Protein AF-A0A2E4Y641-F1 (afdb_monomer)

Radius of gyration: 33.45 Å; Cα contacts (8 Å, |Δi|>4): 231; chains: 1; bounding box: 78×61×105 Å

Nearest PDB structures (foldseek):
  6zlv-assembly1_A  TM=7.478E-01  e=9.601E-03  Pseudomonas aeruginosa
  2xzl-assembly1_A  TM=6.151E-01  e=7.268E-02  Saccharomyces cerevisiae
  7v9a-assembly1_H  TM=5.511E-01  e=5.840E-01  Homo sapiens
  7poi-assembly1_D  TM=2.758E-01  e=6.079E-02  Homo sapiens
  2kr0-assembly1_A  TM=2.222E-01  e=6.320E+00  Homo sapiens

Foldseek 3Di:
DVVVVVVVVVVVVVPPPQPADDAFDKDKWFFADADPVRQKTKIQAFVCNRDDAQWKKFKADPPPRTAFIWTWHDGDHGMTMIGTPDGPHPVQDDHGDMIMIGTHPDDDQDPPPVRGPPPPPDDPPDPPPPPPPPPPPPPDPPDPPDDDPDPPDPPPPPPPPPDPPPDPDDDPVPVPVVVPPPPDDDPDDPPDDDPPDPPDDDDDPDDPDDPDPPPPPPPPPPPPPPPPPDVVVVVVVVVVVVVD

Secondary structure (DSSP, 8-state):
--HHHHHHHHHHHHTT---PPPTT-EEEEEEEEE-TTS-EEEES--GGGT--TT-EEEEEETTTEEEEEEEEEEE-SS-EEEEEEEES-TTS--TT-EEEEEEE---PPP--GGG----------S-------------------S--------GGG-S---PPPPPPPPP-GGGGSGGG----------S---S-S--S------------S-TTSTTS-----PPPP-HHHHHHHHHHHTT-

Solvent-accessible surface area (backbone atoms only — not comparable to full-atom values): 16441 Å² total; per-residue (Å²): 135,64,65,68,60,55,53,55,52,53,60,61,65,69,73,70,79,74,71,62,54,60,78,68,44,78,43,80,39,35,28,71,42,62,45,96,87,56,45,36,39,33,32,66,46,12,39,81,67,22,52,54,73,63,42,24,33,42,33,19,50,68,97,80,42,71,32,35,33,33,34,31,70,44,63,39,59,60,30,26,36,30,39,49,82,45,75,72,41,74,84,76,70,49,70,70,42,72,34,30,36,28,42,42,83,69,85,71,79,57,85,50,79,92,66,48,78,74,80,73,89,75,83,67,95,61,86,72,72,72,76,77,72,74,81,75,84,70,91,69,90,72,81,90,79,80,78,87,75,77,82,92,65,87,77,82,78,80,80,76,77,73,72,77,77,77,76,74,83,81,83,67,84,77,62,75,69,70,79,76,73,85,81,77,81,82,77,85,82,88,84,81,83,78,91,78,83,86,86,79,89,77,84,86,77,83,75,88,73,86,89,81,83,80,90,84,70,87,87,78,76,83,73,80,76,75,73,82,78,61,66,74,62,53,54,59,53,54,61,61,61,74,78,111

Structure (mmCIF, N/CA/C/O backbone):
data_AF-A0A2E4Y641-F1
#
_entry.id   AF-A0A2E4Y641-F1
#
loop_
_atom_site.group_PDB
_atom_site.id
_atom_site.type_symbol
_atom_site.label_atom_id
_atom_site.label_alt_id
_atom_site.label_comp_id
_atom_site.label_asym_id
_atom_site.label_entity_id
_atom_site.label_seq_id
_atom_site.pdbx_PDB_ins_code
_atom_site.Cartn_x
_atom_site.Cartn_y
_atom_site.Cartn_z
_atom_site.occupancy
_atom_site.B_iso_or_equiv
_atom_site.auth_seq_id
_atom_site.auth_comp_id
_atom_site.auth_asym_id
_atom_site.auth_atom_id
_atom_site.pdbx_PDB_model_num
ATOM 1 N N . MET A 1 1 ? 38.707 -9.066 -34.475 1.00 65.00 1 MET A N 1
ATOM 2 C CA . MET A 1 1 ? 37.930 -9.492 -33.281 1.00 65.00 1 MET A CA 1
ATOM 3 C C . MET A 1 1 ? 37.355 -8.337 -32.425 1.00 65.00 1 MET A C 1
ATOM 5 O O . MET A 1 1 ? 36.993 -8.579 -31.285 1.00 65.00 1 MET A O 1
ATOM 9 N N . LYS A 1 2 ? 37.198 -7.094 -32.925 1.00 77.75 2 LYS A N 1
ATOM 10 C CA . LYS A 1 2 ? 36.730 -5.947 -32.096 1.00 77.75 2 LYS A CA 1
ATOM 11 C C . LYS A 1 2 ? 35.212 -5.677 -32.153 1.00 77.75 2 LYS A C 1
ATOM 13 O O . LYS A 1 2 ? 34.645 -5.138 -31.212 1.00 77.75 2 LYS A O 1
ATOM 18 N N . ILE A 1 3 ? 34.547 -6.106 -33.226 1.00 85.44 3 ILE A N 1
ATOM 19 C CA . ILE A 1 3 ? 33.106 -5.908 -33.471 1.00 85.44 3 ILE A CA 1
ATOM 20 C C . ILE A 1 3 ? 32.183 -6.601 -32.442 1.00 85.44 3 ILE A C 1
ATOM 22 O O . ILE A 1 3 ? 31.246 -5.944 -31.988 1.00 85.44 3 ILE A O 1
ATOM 26 N N . PRO A 1 4 ? 32.423 -7.853 -31.987 1.00 89.19 4 PRO A N 1
ATOM 27 C CA . PRO A 1 4 ? 31.515 -8.482 -31.020 1.00 89.19 4 PRO A CA 1
ATOM 28 C C . PRO A 1 4 ? 31.564 -7.811 -29.637 1.00 89.19 4 PRO A C 1
ATOM 30 O O . PRO A 1 4 ? 30.557 -7.768 -28.936 1.00 89.19 4 PRO A O 1
ATOM 33 N N . ILE A 1 5 ? 32.708 -7.221 -29.266 1.00 88.50 5 ILE A N 1
ATOM 34 C CA . ILE A 1 5 ? 32.890 -6.510 -27.990 1.00 88.50 5 ILE A CA 1
ATOM 35 C C . ILE A 1 5 ? 32.081 -5.206 -27.982 1.00 88.50 5 ILE A C 1
ATOM 37 O O . ILE A 1 5 ? 31.425 -4.891 -26.991 1.00 88.50 5 ILE A O 1
ATOM 41 N N . LEU A 1 6 ? 32.068 -4.478 -29.105 1.00 89.94 6 LEU A N 1
ATOM 42 C CA . LEU A 1 6 ? 31.274 -3.257 -29.251 1.00 89.94 6 LEU A CA 1
ATOM 43 C C . LEU A 1 6 ? 29.764 -3.555 -29.186 1.00 89.94 6 LEU A C 1
ATOM 45 O O . LEU A 1 6 ? 29.014 -2.826 -28.539 1.00 89.94 6 LEU A O 1
ATOM 49 N N . PHE A 1 7 ? 29.322 -4.651 -29.808 1.00 90.69 7 PHE A N 1
ATOM 50 C CA . PHE A 1 7 ? 27.912 -5.050 -29.815 1.00 90.69 7 PHE A CA 1
ATOM 51 C C . PHE A 1 7 ? 27.425 -5.508 -28.430 1.00 90.69 7 PHE A C 1
ATOM 53 O O . PHE A 1 7 ? 26.346 -5.111 -27.987 1.00 90.69 7 PHE A O 1
ATOM 60 N N . ALA A 1 8 ? 28.249 -6.264 -27.696 1.00 89.94 8 ALA A N 1
ATOM 61 C CA . ALA A 1 8 ? 27.956 -6.645 -26.314 1.00 89.94 8 ALA A CA 1
ATOM 62 C C . ALA A 1 8 ? 27.855 -5.421 -25.384 1.00 89.94 8 ALA A C 1
ATOM 64 O O . ALA A 1 8 ? 26.968 -5.356 -24.529 1.00 89.94 8 ALA A O 1
ATOM 65 N N . PHE A 1 9 ? 28.715 -4.416 -25.587 1.00 89.75 9 PHE A N 1
ATOM 66 C CA . PHE A 1 9 ? 28.658 -3.159 -24.840 1.00 89.75 9 PHE A CA 1
ATOM 67 C C . PHE A 1 9 ? 27.368 -2.372 -25.126 1.00 89.75 9 PHE A C 1
ATOM 69 O O . PHE A 1 9 ? 26.754 -1.834 -24.203 1.00 89.75 9 PHE A O 1
ATOM 76 N N . LEU A 1 10 ? 26.899 -2.366 -26.378 1.00 88.50 10 LEU A N 1
ATOM 77 C CA . LEU A 1 10 ? 25.653 -1.695 -26.759 1.00 88.50 10 LEU A CA 1
ATOM 78 C C . LEU A 1 10 ? 24.414 -2.358 -26.128 1.00 88.50 10 LEU A C 1
ATOM 80 O O . LEU A 1 10 ? 23.541 -1.657 -25.617 1.00 88.50 10 LEU A O 1
ATOM 84 N N . ILE A 1 11 ? 24.361 -3.694 -26.077 1.00 87.69 11 ILE A N 1
ATOM 85 C CA . ILE A 1 11 ? 23.262 -4.436 -25.426 1.00 87.69 11 ILE A CA 1
ATOM 86 C C . ILE A 1 11 ? 23.205 -4.148 -23.917 1.00 87.69 11 ILE A C 1
ATOM 88 O O . ILE A 1 11 ? 22.118 -4.030 -23.345 1.00 87.69 11 ILE A O 1
ATOM 92 N N . PHE A 1 12 ? 24.359 -3.973 -23.266 1.00 84.69 12 PHE A N 1
ATOM 93 C CA . PHE A 1 12 ? 24.425 -3.639 -21.841 1.00 84.69 12 PHE A CA 1
ATOM 94 C C . PHE A 1 12 ? 23.860 -2.241 -21.527 1.00 84.69 12 PHE A C 1
ATOM 96 O O . PHE A 1 12 ? 23.251 -2.041 -20.473 1.00 84.69 12 PHE A O 1
ATOM 103 N N . LEU A 1 13 ? 23.992 -1.279 -22.446 1.00 83.88 13 LEU A N 1
ATOM 104 C CA . LEU A 1 13 ? 23.475 0.082 -22.255 1.00 83.88 13 LEU A CA 1
ATOM 105 C C . LEU A 1 13 ? 21.939 0.157 -22.294 1.00 83.88 13 LEU A C 1
ATOM 107 O O . LEU A 1 13 ? 21.352 0.999 -21.613 1.00 83.88 13 LEU A O 1
ATOM 111 N N . ILE A 1 14 ? 21.277 -0.751 -23.016 1.00 83.88 14 ILE A N 1
ATOM 112 C CA . ILE A 1 14 ? 19.812 -0.747 -23.192 1.00 83.88 14 ILE A CA 1
ATOM 113 C C . ILE A 1 14 ? 19.075 -1.242 -21.924 1.00 83.88 14 ILE A C 1
ATOM 115 O O . ILE A 1 14 ? 17.892 -0.966 -21.728 1.00 83.88 14 ILE A O 1
ATOM 119 N N . GLN A 1 15 ? 19.772 -1.900 -20.990 1.00 78.62 15 GLN A N 1
ATOM 120 C CA . GLN A 1 15 ? 19.177 -2.529 -19.798 1.00 78.62 15 GLN A CA 1
ATOM 121 C C . GLN A 1 15 ? 18.743 -1.541 -18.686 1.00 78.62 15 GLN A C 1
ATOM 123 O O . GLN A 1 15 ? 18.201 -1.966 -17.666 1.00 78.62 15 GLN A O 1
ATOM 128 N N . LYS A 1 16 ? 18.955 -0.221 -18.825 1.00 67.44 16 LYS A N 1
ATOM 129 C CA . LYS A 1 16 ? 18.765 0.747 -17.717 1.00 67.44 16 LYS A CA 1
ATOM 130 C C . LYS A 1 16 ? 17.389 1.415 -17.598 1.00 67.44 16 LYS A C 1
ATOM 132 O O . LYS A 1 16 ? 17.226 2.309 -16.767 1.00 67.44 16 LYS A O 1
ATOM 137 N N . ASN A 1 17 ? 16.367 0.961 -18.317 1.00 63.53 17 ASN A N 1
ATOM 138 C CA . ASN A 1 17 ? 15.019 1.532 -18.194 1.00 63.53 17 ASN A CA 1
ATOM 139 C C . ASN A 1 17 ? 14.261 0.949 -16.987 1.00 63.53 17 ASN A C 1
ATOM 141 O O . ASN A 1 17 ? 13.344 0.140 -17.120 1.00 63.53 17 ASN A O 1
ATOM 145 N N . SER A 1 18 ? 14.654 1.348 -15.773 1.00 64.75 18 SER A N 1
ATOM 146 C CA . SER A 1 18 ? 13.922 0.991 -14.554 1.00 64.75 18 SER A CA 1
ATOM 147 C C . SER A 1 18 ? 12.634 1.815 -14.456 1.00 64.75 18 SER A C 1
ATOM 149 O O . SER A 1 18 ? 12.661 2.995 -14.107 1.00 64.75 18 SER A O 1
ATOM 151 N N . PHE A 1 19 ? 11.491 1.184 -14.730 1.00 65.94 19 PHE A N 1
ATOM 152 C CA . PHE A 1 19 ? 10.161 1.753 -14.504 1.00 65.94 19 PHE A CA 1
ATOM 153 C C . PHE A 1 19 ? 9.877 1.863 -12.999 1.00 65.94 19 PHE A C 1
ATOM 155 O O . PHE A 1 19 ? 9.257 0.997 -12.382 1.00 65.94 19 PHE A O 1
ATOM 162 N N . SER A 1 20 ? 10.361 2.934 -12.378 1.00 74.31 20 SER A N 1
ATOM 163 C CA . SER A 1 20 ? 9.950 3.326 -11.032 1.00 74.31 20 SER A CA 1
ATOM 164 C C . SER A 1 20 ? 8.819 4.339 -11.131 1.00 74.31 20 SER A C 1
ATOM 166 O O . SER A 1 20 ? 8.893 5.260 -11.943 1.00 74.31 20 SER A O 1
ATOM 168 N N . LEU A 1 21 ? 7.793 4.222 -10.285 1.00 72.44 21 LEU A N 1
ATOM 169 C CA . LEU A 1 21 ? 6.829 5.309 -10.162 1.00 72.44 21 LEU A CA 1
ATOM 170 C C . LEU A 1 21 ? 7.543 6.500 -9.510 1.00 72.44 21 LEU A C 1
ATOM 172 O O . LEU A 1 21 ? 8.162 6.357 -8.454 1.00 72.44 21 LEU A O 1
ATOM 176 N N . GLU A 1 22 ? 7.497 7.651 -10.171 1.00 78.44 22 GLU A N 1
ATOM 177 C CA . GLU A 1 22 ? 8.086 8.884 -9.662 1.00 78.44 22 GLU A CA 1
ATOM 178 C C . GLU A 1 22 ? 7.329 9.368 -8.417 1.00 78.44 22 GLU A C 1
ATOM 180 O O . GLU A 1 22 ? 6.120 9.145 -8.265 1.00 78.44 22 GLU A O 1
ATOM 185 N N . VAL A 1 23 ? 8.052 10.001 -7.492 1.00 79.50 23 VAL A N 1
ATOM 186 C CA . VAL A 1 23 ? 7.459 10.578 -6.279 1.00 79.50 23 VAL A CA 1
ATOM 187 C C . VAL A 1 23 ? 6.419 11.626 -6.687 1.00 79.50 23 VAL A C 1
ATOM 189 O O . VAL A 1 23 ? 6.597 12.326 -7.674 1.00 79.50 23 VAL A O 1
ATOM 192 N N . ASP A 1 24 ? 5.313 11.707 -5.947 1.00 76.81 24 ASP A N 1
ATOM 193 C CA . ASP A 1 24 ? 4.191 12.622 -6.205 1.00 76.81 24 ASP A CA 1
ATOM 194 C C . ASP A 1 24 ? 3.339 12.332 -7.461 1.00 76.81 24 ASP A C 1
ATOM 196 O O . ASP A 1 24 ? 2.330 13.006 -7.699 1.00 76.81 24 ASP A O 1
ATOM 200 N N . LYS A 1 25 ? 3.619 11.245 -8.195 1.00 87.25 25 LYS A N 1
ATOM 201 C CA . LYS A 1 25 ? 2.726 10.764 -9.256 1.00 87.25 25 LYS A CA 1
ATOM 202 C C . LYS A 1 25 ? 1.420 10.208 -8.674 1.00 87.25 25 LYS A C 1
ATOM 204 O O . LYS A 1 25 ? 1.411 9.397 -7.743 1.00 87.25 25 LYS A O 1
ATOM 209 N N . LYS A 1 26 ? 0.292 10.636 -9.251 1.00 93.00 26 LYS A N 1
ATOM 210 C CA . LYS A 1 26 ? -1.046 10.119 -8.927 1.00 93.00 26 LYS A CA 1
ATOM 211 C C . LYS A 1 26 ? -1.278 8.792 -9.647 1.00 93.00 26 LYS A C 1
ATOM 213 O O . LYS A 1 26 ? -1.117 8.712 -10.861 1.00 93.00 26 LYS A O 1
ATOM 218 N N . LEU A 1 27 ? -1.709 7.773 -8.909 1.00 95.00 27 LEU A N 1
ATOM 219 C CA . LEU A 1 27 ? -2.085 6.472 -9.463 1.00 95.00 27 LEU A CA 1
ATOM 220 C C . LEU A 1 27 ? -3.469 6.060 -8.951 1.00 95.00 27 LEU A C 1
ATOM 222 O O . LEU A 1 27 ? -3.722 6.048 -7.746 1.00 95.00 27 LEU A O 1
ATOM 226 N N . MET A 1 28 ? -4.369 5.714 -9.870 1.00 96.81 28 MET A N 1
ATOM 227 C CA . MET A 1 28 ? -5.710 5.228 -9.541 1.00 96.81 28 MET A CA 1
ATOM 228 C C . MET A 1 28 ? -5.690 3.725 -9.255 1.00 96.81 28 MET A C 1
ATOM 230 O O . MET A 1 28 ? -5.098 2.942 -10.007 1.00 96.81 28 MET A O 1
ATOM 234 N N . PHE A 1 29 ? -6.379 3.307 -8.196 1.00 97.56 29 PHE A N 1
ATOM 235 C CA . PHE A 1 29 ? -6.498 1.906 -7.798 1.00 97.56 29 PHE A CA 1
ATOM 236 C C . PHE A 1 29 ? -7.887 1.599 -7.236 1.00 97.56 29 PHE A C 1
ATOM 238 O O . PHE A 1 29 ? -8.568 2.473 -6.711 1.00 97.56 29 PHE A O 1
ATOM 245 N N . SER A 1 30 ? -8.291 0.336 -7.296 1.00 98.12 30 SER A N 1
ATOM 246 C CA . SER A 1 30 ? -9.479 -0.202 -6.639 1.00 98.12 30 SER A CA 1
ATOM 247 C C . SER A 1 30 ? -9.087 -1.119 -5.482 1.00 98.12 30 SER A C 1
ATOM 249 O O . SER A 1 30 ? -8.117 -1.884 -5.561 1.00 98.12 30 SER A O 1
ATOM 251 N N . ILE A 1 31 ? -9.842 -1.034 -4.386 1.00 98.19 31 ILE A N 1
ATOM 252 C CA . ILE A 1 31 ? -9.665 -1.902 -3.219 1.00 98.19 31 ILE A CA 1
ATOM 253 C C . ILE A 1 31 ? -10.275 -3.273 -3.524 1.00 98.19 31 ILE A C 1
ATOM 255 O O . ILE A 1 31 ? -11.495 -3.429 -3.535 1.00 98.19 31 ILE A O 1
ATOM 259 N N . ILE A 1 32 ? -9.434 -4.292 -3.684 1.00 98.25 32 ILE A N 1
ATOM 260 C CA . ILE A 1 32 ? -9.882 -5.674 -3.900 1.00 98.25 32 ILE A CA 1
ATOM 261 C C . ILE A 1 32 ? -10.396 -6.270 -2.593 1.00 98.25 32 ILE A C 1
ATOM 263 O O . ILE A 1 32 ? -11.455 -6.896 -2.556 1.00 98.25 32 ILE A O 1
ATOM 267 N N . ASN A 1 33 ? -9.630 -6.120 -1.513 1.00 98.25 33 ASN A N 1
ATOM 268 C CA . ASN A 1 33 ? -9.987 -6.686 -0.219 1.00 98.25 33 ASN A CA 1
ATOM 269 C C . ASN A 1 33 ? -9.305 -5.938 0.932 1.00 98.25 33 ASN A C 1
AT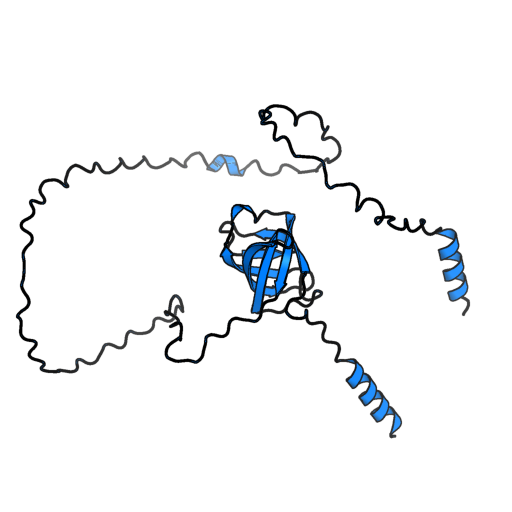OM 271 O O . ASN A 1 33 ? -8.362 -5.171 0.728 1.00 98.25 33 ASN A O 1
ATOM 275 N N . PHE A 1 34 ? -9.775 -6.167 2.153 1.00 97.75 34 PHE A N 1
ATOM 276 C CA . PHE A 1 34 ? -9.182 -5.626 3.370 1.00 97.75 34 PHE A CA 1
ATOM 277 C C . PHE A 1 34 ? -9.393 -6.582 4.547 1.00 97.75 34 PHE A C 1
ATOM 279 O O . PHE A 1 34 ? -10.347 -7.355 4.575 1.00 97.75 34 PHE A O 1
ATOM 286 N N . SER A 1 35 ? -8.507 -6.538 5.542 1.00 97.62 35 SER A N 1
ATOM 287 C CA . SER A 1 35 ? -8.666 -7.353 6.758 1.00 97.62 35 SER A CA 1
ATOM 288 C C . SER A 1 35 ? -9.849 -6.903 7.614 1.00 97.62 35 SER A C 1
ATOM 290 O O . SER A 1 35 ? -10.233 -5.737 7.584 1.00 97.62 35 SER A O 1
ATOM 292 N N . LYS A 1 36 ? -10.376 -7.782 8.480 1.00 96.06 36 LYS A N 1
ATOM 293 C CA . LYS A 1 36 ? -11.485 -7.454 9.405 1.00 96.06 36 LYS A CA 1
ATOM 294 C C . LYS A 1 36 ? -11.231 -6.174 10.225 1.00 96.06 36 LYS A C 1
ATOM 296 O O . LYS A 1 36 ? -12.120 -5.346 10.393 1.00 96.06 36 LYS A O 1
ATOM 301 N N . THR A 1 37 ? -9.991 -5.951 10.672 1.00 95.94 37 THR A N 1
ATOM 302 C CA . THR A 1 37 ? -9.592 -4.746 11.433 1.00 95.94 37 THR A CA 1
ATOM 303 C C . THR A 1 37 ? -9.436 -3.490 10.565 1.00 95.94 37 THR A C 1
ATOM 305 O O . THR A 1 37 ? -9.370 -2.368 11.088 1.00 95.94 37 THR A O 1
ATOM 308 N N . LYS A 1 38 ? -9.407 -3.671 9.241 1.00 95.44 38 LYS A N 1
ATOM 309 C CA . LYS A 1 38 ? -8.976 -2.728 8.209 1.00 95.44 38 LYS A CA 1
ATOM 310 C C . LYS A 1 38 ? -7.531 -2.260 8.393 1.00 95.44 38 LYS A C 1
ATOM 312 O O . LYS A 1 38 ? -7.210 -1.154 8.001 1.00 95.44 38 LYS A O 1
ATOM 317 N N . ARG A 1 39 ? -6.631 -3.022 9.014 1.00 97.00 39 ARG A N 1
ATOM 318 C CA . ARG A 1 39 ? -5.214 -2.597 9.096 1.00 97.00 39 ARG A CA 1
ATOM 319 C C . ARG A 1 39 ? -4.429 -2.896 7.824 1.00 97.00 39 ARG A C 1
ATOM 321 O O . ARG A 1 39 ? -3.416 -2.258 7.579 1.00 97.00 39 ARG A O 1
ATOM 328 N N . THR A 1 40 ? -4.915 -3.818 7.002 1.00 98.12 40 THR A N 1
ATOM 329 C CA . THR A 1 40 ? -4.267 -4.224 5.752 1.00 98.12 40 THR A CA 1
ATOM 330 C C . THR A 1 40 ? -5.226 -4.111 4.577 1.00 98.12 40 THR A C 1
ATOM 332 O O . THR A 1 40 ? -6.407 -4.444 4.711 1.00 98.12 40 THR A O 1
ATOM 335 N N . LEU A 1 41 ? -4.718 -3.626 3.442 1.00 98.19 41 LEU A N 1
ATOM 336 C CA . LEU A 1 41 ? -5.472 -3.408 2.205 1.00 98.19 41 LEU A CA 1
ATOM 337 C C . LEU A 1 41 ? -4.794 -4.125 1.040 1.00 98.19 41 LEU A C 1
ATOM 339 O O . LEU A 1 41 ? -3.579 -4.031 0.881 1.00 98.19 41 LEU A O 1
ATOM 343 N N . LEU A 1 42 ? -5.590 -4.806 0.222 1.00 98.56 42 LEU A N 1
ATOM 344 C CA . LEU A 1 42 ? -5.174 -5.410 -1.038 1.00 98.56 42 LEU A CA 1
ATOM 345 C C . LEU A 1 42 ? -5.722 -4.569 -2.192 1.00 98.56 42 LEU A C 1
ATOM 347 O O . LEU A 1 42 ? -6.936 -4.355 -2.271 1.00 98.56 42 LEU A O 1
ATOM 351 N N . ILE A 1 43 ? -4.844 -4.115 -3.084 1.00 98.50 43 ILE A N 1
ATOM 352 C CA . ILE A 1 43 ? -5.198 -3.241 -4.212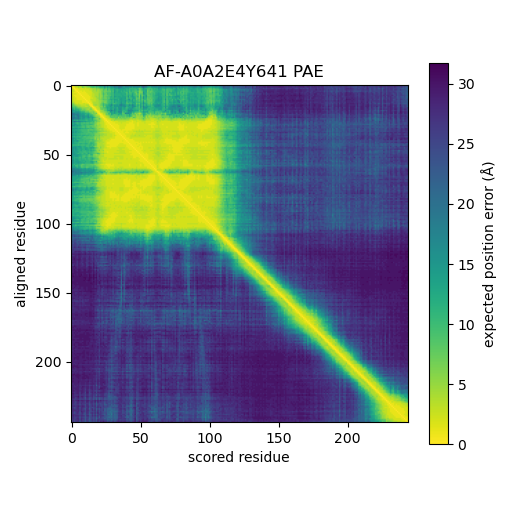 1.00 98.50 43 ILE A CA 1
ATOM 353 C C . ILE A 1 43 ? -4.831 -3.876 -5.559 1.00 98.50 43 ILE A C 1
ATOM 355 O O . ILE A 1 43 ? -3.936 -4.719 -5.625 1.00 98.50 43 ILE A O 1
ATOM 359 N N . ASN A 1 44 ? -5.501 -3.452 -6.633 1.00 98.19 44 ASN A N 1
ATOM 360 C CA . ASN A 1 44 ? -5.301 -3.929 -8.014 1.00 98.19 44 ASN A CA 1
ATOM 361 C C . ASN A 1 44 ? -4.153 -3.227 -8.772 1.00 98.19 44 ASN A C 1
ATOM 363 O O . ASN A 1 44 ? -4.246 -3.005 -9.980 1.00 98.19 44 ASN A O 1
ATOM 367 N N . ARG A 1 45 ? -3.108 -2.818 -8.051 1.00 97.88 45 ARG A N 1
ATOM 368 C CA . ARG A 1 45 ? -1.900 -2.199 -8.609 1.00 97.88 45 ARG A CA 1
ATOM 369 C C . ARG A 1 45 ? -0.669 -2.810 -7.961 1.00 97.88 45 ARG A C 1
ATOM 371 O O . ARG A 1 45 ? -0.720 -3.123 -6.768 1.00 97.88 45 ARG A O 1
ATOM 378 N N . GLY A 1 46 ? 0.410 -2.974 -8.719 1.00 97.12 46 GLY A N 1
ATOM 379 C CA . GLY A 1 46 ? 1.589 -3.736 -8.302 1.00 97.12 46 GLY A CA 1
ATOM 380 C C . GLY A 1 46 ? 2.916 -3.210 -8.853 1.00 97.12 46 GLY A C 1
ATOM 381 O O . GLY A 1 46 ? 3.050 -2.015 -9.120 1.00 97.12 46 GLY A O 1
ATOM 382 N N . LEU A 1 47 ? 3.899 -4.107 -8.983 1.00 96.31 47 LEU A N 1
ATOM 383 C CA . LEU A 1 47 ? 5.254 -3.812 -9.474 1.00 96.31 47 LEU A CA 1
ATOM 384 C C . LEU A 1 47 ? 5.243 -3.234 -10.894 1.00 96.31 47 LEU A C 1
ATOM 386 O O . LEU A 1 47 ? 6.010 -2.322 -11.173 1.00 96.31 47 LEU A O 1
ATOM 390 N N . GLU A 1 48 ? 4.339 -3.703 -11.760 1.00 95.62 48 GLU A N 1
ATOM 391 C CA . GLU A 1 48 ? 4.191 -3.203 -13.139 1.00 95.62 48 GLU A CA 1
ATOM 392 C C . GLU A 1 48 ? 3.796 -1.724 -13.182 1.00 95.62 48 GLU A C 1
ATOM 394 O O . GLU A 1 48 ? 4.080 -1.009 -14.136 1.00 95.62 48 GLU A O 1
ATOM 399 N N . ASN A 1 49 ? 3.159 -1.234 -12.118 1.00 95.38 49 ASN A N 1
ATOM 400 C CA . ASN A 1 49 ? 2.818 0.175 -11.973 1.00 95.38 49 ASN A CA 1
ATOM 401 C C . ASN A 1 49 ? 3.928 0.977 -11.279 1.00 95.38 49 ASN A C 1
ATOM 403 O O . ASN A 1 49 ? 3.693 2.120 -10.899 1.00 95.38 49 ASN A O 1
ATOM 407 N N . GLY A 1 50 ? 5.106 0.386 -11.069 1.00 94.00 50 GLY A N 1
ATOM 408 C CA . GLY A 1 50 ? 6.265 1.030 -10.458 1.00 94.00 50 GLY A CA 1
ATOM 409 C C . GLY A 1 50 ? 6.212 1.144 -8.931 1.00 94.00 50 GLY A C 1
ATOM 410 O O . GLY A 1 50 ? 6.967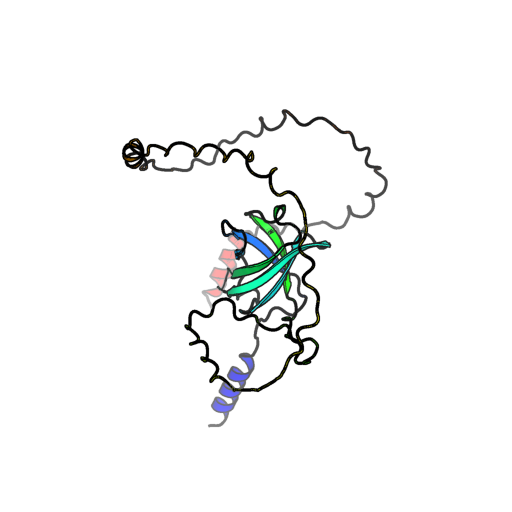 1.936 -8.369 1.00 94.00 50 GLY A O 1
ATOM 411 N N . LEU A 1 51 ? 5.338 0.387 -8.252 1.00 95.56 51 LEU A N 1
ATOM 412 C CA . LEU A 1 51 ? 5.270 0.353 -6.785 1.00 95.56 51 LEU A CA 1
ATOM 413 C C . LEU A 1 51 ? 6.430 -0.463 -6.202 1.00 95.56 51 LEU A C 1
ATOM 415 O O . LEU A 1 51 ? 6.649 -1.597 -6.628 1.00 95.56 51 LEU A O 1
ATOM 419 N N . LYS A 1 52 ? 7.120 0.046 -5.176 1.00 94.94 52 LYS A N 1
ATOM 420 C CA . LYS A 1 52 ? 8.258 -0.634 -4.535 1.00 94.94 52 LYS A CA 1
ATOM 421 C C . LYS A 1 52 ? 7.997 -0.938 -3.061 1.00 94.94 52 LYS A C 1
ATOM 423 O O . LYS A 1 52 ? 7.331 -0.206 -2.328 1.00 94.94 52 LYS A O 1
ATOM 428 N N . LYS A 1 53 ? 8.509 -2.085 -2.599 1.00 95.75 53 LYS A N 1
ATOM 429 C CA . LYS A 1 53 ? 8.352 -2.523 -1.203 1.00 95.75 53 LYS A CA 1
ATOM 430 C C . LYS A 1 53 ? 8.923 -1.461 -0.257 1.00 95.75 53 LYS A C 1
ATOM 432 O O . LYS A 1 53 ? 10.073 -1.063 -0.399 1.00 95.75 53 LYS A O 1
ATOM 437 N N . GLY A 1 54 ? 8.140 -1.061 0.744 1.00 94.75 54 GLY A N 1
ATOM 438 C CA . GLY A 1 54 ? 8.520 -0.023 1.704 1.00 94.75 54 GLY A CA 1
ATOM 439 C C . GLY A 1 54 ? 8.075 1.394 1.336 1.00 94.75 54 GLY A C 1
ATOM 440 O O . GLY A 1 54 ? 8.225 2.283 2.179 1.00 94.75 54 GLY A O 1
ATOM 441 N N . ASP A 1 55 ? 7.489 1.601 0.153 1.00 95.62 55 ASP A N 1
ATOM 442 C CA . ASP A 1 55 ? 6.913 2.890 -0.230 1.00 95.62 55 ASP A CA 1
ATOM 443 C C . ASP A 1 55 ? 5.828 3.324 0.751 1.00 95.62 55 ASP A C 1
ATOM 445 O O . ASP A 1 55 ? 5.038 2.521 1.254 1.00 95.62 55 ASP A O 1
ATOM 449 N N . GLN A 1 56 ? 5.775 4.623 1.018 1.00 96.94 56 GLN A N 1
ATOM 450 C CA . GLN A 1 56 ? 4.714 5.229 1.809 1.00 96.94 56 GLN A CA 1
ATOM 451 C C . GLN A 1 56 ? 3.786 5.991 0.876 1.00 96.94 56 GLN A C 1
ATOM 453 O O . GLN A 1 56 ? 4.244 6.682 -0.027 1.00 96.94 56 GLN A O 1
ATOM 458 N N . ALA A 1 57 ? 2.480 5.892 1.099 1.00 97.06 57 ALA A N 1
ATOM 459 C CA . ALA A 1 57 ? 1.502 6.572 0.268 1.00 97.06 57 ALA A CA 1
ATOM 460 C C . ALA A 1 57 ? 0.383 7.208 1.087 1.00 97.06 57 ALA A C 1
ATOM 462 O O . ALA A 1 57 ? 0.012 6.767 2.186 1.00 97.06 57 ALA A O 1
ATOM 463 N N . LYS A 1 58 ? -0.186 8.256 0.497 1.00 97.00 58 LYS A N 1
ATOM 464 C CA . LYS A 1 58 ? -1.426 8.890 0.934 1.00 97.00 58 LYS A CA 1
ATOM 465 C C . LYS A 1 58 ? -2.542 8.453 -0.008 1.00 97.00 58 LYS A C 1
ATOM 467 O O . LYS A 1 58 ? -2.423 8.611 -1.220 1.00 97.00 58 LYS A O 1
ATOM 472 N N . PHE A 1 59 ? -3.619 7.916 0.555 1.00 97.62 59 PHE A N 1
ATOM 473 C CA . PHE A 1 59 ? -4.812 7.545 -0.200 1.00 97.62 59 PHE A CA 1
ATOM 474 C C . PHE A 1 59 ? -5.820 8.675 -0.152 1.00 97.62 59 PHE A C 1
ATOM 476 O O . PHE A 1 59 ? -6.178 9.145 0.932 1.00 97.62 59 PHE A O 1
ATOM 483 N N . PHE A 1 60 ? -6.295 9.075 -1.320 1.00 97.50 60 PHE A N 1
ATOM 484 C CA . PHE A 1 60 ? -7.268 10.129 -1.503 1.00 97.50 60 PHE A CA 1
ATOM 485 C C . PHE A 1 60 ? -8.537 9.566 -2.128 1.00 97.50 60 PHE A C 1
ATOM 487 O O . PHE A 1 60 ? -8.497 8.722 -3.023 1.00 97.50 60 PHE A O 1
ATOM 494 N N . LEU A 1 61 ? -9.668 10.041 -1.624 1.00 95.44 61 LEU A N 1
ATOM 495 C CA . LEU A 1 61 ? -10.927 9.976 -2.338 1.00 95.44 61 LEU A CA 1
ATOM 496 C C . LEU A 1 61 ? -10.999 11.250 -3.176 1.00 95.44 61 LEU A C 1
ATOM 498 O O . LEU A 1 61 ? -10.900 12.358 -2.631 1.00 95.44 61 LEU A O 1
ATOM 502 N N . ASP A 1 62 ? -11.103 11.072 -4.488 1.00 89.62 62 ASP A N 1
ATOM 503 C CA . ASP A 1 62 ? -10.966 12.146 -5.470 1.00 89.62 62 ASP A CA 1
ATOM 504 C C . ASP A 1 62 ? -9.620 12.884 -5.298 1.00 89.62 62 ASP A C 1
ATOM 506 O O . ASP A 1 62 ? -8.657 12.328 -4.762 1.00 89.62 62 ASP A O 1
ATOM 510 N N . SER A 1 63 ? -9.502 14.130 -5.765 1.00 85.44 63 SER A N 1
ATOM 511 C CA . SER A 1 63 ? -8.255 14.910 -5.638 1.00 85.44 63 SER A CA 1
ATOM 512 C C . SER A 1 63 ? -8.111 15.678 -4.314 1.00 85.44 63 SER A C 1
ATOM 514 O O . SER A 1 63 ? -7.071 16.290 -4.092 1.00 85.44 63 SER A O 1
ATOM 516 N N . LYS A 1 64 ? -9.124 15.686 -3.431 1.00 89.50 64 LYS A N 1
ATOM 517 C CA . LYS A 1 64 ? -9.168 16.616 -2.278 1.00 89.50 64 LYS A CA 1
ATOM 518 C C . LYS A 1 64 ? -9.149 15.947 -0.902 1.00 89.50 64 LYS A C 1
ATOM 520 O O . LYS A 1 64 ? -8.689 16.554 0.063 1.00 89.50 64 LYS A O 1
ATOM 525 N N . ARG A 1 65 ? -9.665 14.721 -0.753 1.00 94.69 65 ARG A N 1
ATOM 526 C CA . ARG A 1 65 ? -9.950 14.156 0.580 1.00 94.69 65 ARG A CA 1
ATOM 527 C C . ARG A 1 65 ? -8.978 13.046 0.947 1.00 94.69 65 ARG A C 1
ATOM 529 O O . ARG A 1 65 ? -9.097 11.934 0.448 1.00 94.69 65 ARG A O 1
ATOM 536 N N . LEU A 1 66 ? -8.060 13.316 1.878 1.00 96.81 66 LEU A N 1
ATOM 537 C CA . LEU A 1 66 ? -7.187 12.286 2.450 1.00 96.81 66 LEU A CA 1
ATOM 538 C C . LEU A 1 66 ? -8.018 11.271 3.254 1.00 96.81 66 LEU A C 1
ATOM 540 O O . LEU A 1 66 ? -8.663 11.624 4.241 1.00 96.81 66 LEU A O 1
ATOM 544 N N . VAL A 1 67 ? -7.961 10.001 2.864 1.00 97.62 67 VAL A N 1
ATOM 545 C CA . VAL A 1 67 ? -8.676 8.885 3.502 1.00 97.62 67 VAL A CA 1
ATOM 546 C C . VAL A 1 67 ? -7.789 8.186 4.527 1.00 97.62 67 VAL A C 1
ATOM 548 O O . VAL A 1 67 ? -8.205 7.966 5.672 1.00 97.62 67 VAL A O 1
ATOM 551 N N . ALA A 1 68 ? -6.568 7.837 4.121 1.00 98.00 68 ALA A N 1
ATOM 552 C CA . ALA A 1 68 ? -5.644 7.038 4.914 1.00 98.00 68 ALA A CA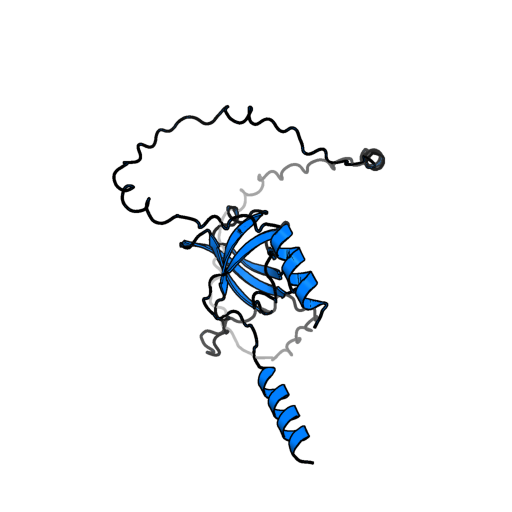 1
ATOM 553 C C . ALA A 1 68 ? -4.183 7.275 4.507 1.00 98.00 68 ALA A C 1
ATOM 555 O O . ALA A 1 68 ? -3.899 7.770 3.415 1.00 98.00 68 ALA A O 1
ATOM 556 N N . ARG A 1 69 ? -3.256 6.905 5.393 1.00 97.38 69 ARG A N 1
ATOM 557 C CA . ARG A 1 69 ? -1.822 6.797 5.108 1.00 97.38 69 ARG A CA 1
ATOM 558 C C . ARG A 1 69 ? -1.374 5.361 5.325 1.00 97.38 69 ARG A C 1
ATOM 560 O O . ARG A 1 69 ? -1.702 4.767 6.358 1.00 97.38 69 ARG A O 1
ATOM 567 N N . ALA A 1 70 ? -0.645 4.828 4.357 1.00 97.75 70 ALA A N 1
ATOM 568 C CA . ALA A 1 70 ? -0.256 3.430 4.339 1.00 97.75 70 ALA A CA 1
ATOM 569 C C . ALA A 1 70 ? 1.190 3.246 3.876 1.00 97.75 70 ALA A C 1
ATOM 571 O O . ALA A 1 70 ? 1.756 4.118 3.221 1.00 97.75 70 ALA A O 1
ATOM 572 N N . ALA A 1 71 ? 1.774 2.110 4.238 1.00 97.44 71 ALA A N 1
ATOM 573 C CA . ALA A 1 71 ? 3.088 1.672 3.792 1.00 97.44 71 ALA A CA 1
ATOM 574 C C . ALA A 1 71 ? 2.964 0.340 3.046 1.00 97.44 71 ALA A C 1
ATOM 576 O O . ALA A 1 71 ? 2.210 -0.542 3.471 1.00 97.44 71 ALA A O 1
ATOM 577 N N . LEU A 1 72 ? 3.690 0.188 1.944 1.00 97.50 72 LEU A N 1
ATOM 578 C CA . LEU A 1 72 ? 3.645 -1.010 1.126 1.00 97.50 72 LEU A CA 1
ATOM 579 C C . LEU A 1 72 ? 4.429 -2.148 1.794 1.00 97.50 72 LEU A C 1
ATOM 581 O O . LEU A 1 72 ? 5.644 -2.056 1.965 1.00 97.50 72 LEU A O 1
ATOM 585 N N . ILE A 1 73 ? 3.736 -3.231 2.161 1.00 97.69 73 ILE A N 1
ATOM 586 C CA . ILE A 1 73 ? 4.334 -4.403 2.827 1.00 97.69 73 ILE A CA 1
ATOM 587 C C . ILE A 1 73 ? 4.906 -5.367 1.788 1.00 97.69 73 ILE A C 1
ATOM 589 O O . ILE A 1 73 ? 6.030 -5.855 1.924 1.00 97.69 73 ILE A O 1
ATOM 593 N N . LYS A 1 74 ? 4.099 -5.681 0.769 1.00 98.06 74 LYS A N 1
ATOM 594 C CA . LYS A 1 74 ? 4.409 -6.680 -0.256 1.00 98.06 74 LYS A CA 1
ATOM 595 C C . LYS A 1 74 ? 3.846 -6.228 -1.594 1.00 98.06 74 LYS A C 1
ATOM 597 O O . LYS A 1 74 ? 2.688 -5.827 -1.666 1.00 98.06 74 LYS A O 1
ATOM 602 N N . ALA A 1 75 ? 4.652 -6.335 -2.638 1.00 97.50 75 ALA A N 1
ATOM 603 C CA . ALA A 1 75 ? 4.246 -6.065 -4.007 1.00 97.50 75 ALA A CA 1
ATOM 604 C C . ALA A 1 75 ? 4.291 -7.366 -4.819 1.00 97.50 75 ALA A C 1
ATOM 606 O O . ALA A 1 75 ? 5.213 -8.166 -4.666 1.00 97.50 75 ALA A O 1
ATOM 607 N N . SER A 1 76 ? 3.277 -7.571 -5.647 1.00 97.94 76 SER A N 1
ATOM 608 C CA . SER A 1 76 ? 3.208 -8.567 -6.720 1.00 97.94 76 SER A CA 1
ATOM 609 C C . SER A 1 76 ? 3.091 -7.815 -8.056 1.00 97.94 76 SER A C 1
ATOM 611 O O . SER A 1 76 ? 2.845 -6.608 -8.021 1.00 97.94 76 SER A O 1
ATOM 613 N N . PRO A 1 77 ? 3.241 -8.465 -9.224 1.00 97.69 77 PRO A N 1
ATOM 614 C CA . PRO A 1 77 ? 3.189 -7.776 -10.521 1.00 97.69 77 PRO A CA 1
ATOM 615 C C . PRO A 1 77 ? 1.931 -6.916 -10.708 1.00 97.69 77 PRO A C 1
ATOM 617 O O . PRO A 1 77 ? 2.030 -5.707 -10.905 1.00 97.69 77 PRO A O 1
ATOM 620 N N . THR A 1 78 ? 0.757 -7.503 -10.458 1.00 97.94 78 THR A N 1
ATOM 621 C CA . THR A 1 78 ? -0.554 -6.869 -10.690 1.00 97.94 78 THR A CA 1
ATOM 622 C C . THR A 1 78 ? -1.257 -6.372 -9.423 1.00 97.94 78 THR A C 1
ATOM 624 O O . THR A 1 78 ? -2.249 -5.645 -9.491 1.00 97.94 78 THR A O 1
ATOM 627 N N . ARG A 1 79 ? -0.797 -6.779 -8.233 1.00 98.12 79 ARG A N 1
ATOM 628 C CA . ARG A 1 79 ? -1.469 -6.506 -6.950 1.00 98.12 79 ARG A CA 1
ATOM 629 C C . ARG A 1 79 ? -0.472 -6.151 -5.867 1.00 98.12 79 ARG A C 1
ATOM 631 O O . ARG A 1 79 ? 0.685 -6.553 -5.915 1.00 98.12 79 ARG A O 1
ATOM 638 N N . SER A 1 80 ? -0.928 -5.451 -4.839 1.00 98.44 80 SER A N 1
ATOM 639 C CA . SER A 1 80 ? -0.055 -5.096 -3.726 1.00 98.44 80 SER A CA 1
ATOM 640 C C . SER A 1 80 ? -0.792 -5.013 -2.395 1.00 98.44 80 SER A C 1
ATOM 642 O O . SER A 1 80 ? -1.991 -4.725 -2.333 1.00 98.44 80 SER A O 1
ATOM 644 N N . LEU A 1 81 ? -0.062 -5.330 -1.324 1.00 98.50 81 LEU A N 1
ATOM 645 C CA . LEU A 1 81 ? -0.550 -5.399 0.047 1.00 98.50 81 LEU A CA 1
ATOM 646 C C . LEU A 1 81 ? 0.030 -4.248 0.872 1.00 98.50 81 LEU A C 1
ATOM 648 O O . LEU A 1 81 ? 1.246 -4.129 1.043 1.00 98.50 81 LEU A O 1
ATOM 652 N N . TRP A 1 82 ? -0.859 -3.443 1.439 1.00 98.44 82 TRP A N 1
ATOM 653 C CA . TRP A 1 82 ? -0.532 -2.220 2.163 1.00 98.44 82 TRP A CA 1
ATOM 654 C C . TRP A 1 82 ? -0.905 -2.325 3.640 1.00 98.44 82 TRP A C 1
ATOM 656 O O . TRP A 1 82 ? -1.983 -2.818 3.972 1.00 98.44 82 TRP A O 1
ATOM 666 N N . SER A 1 83 ? -0.042 -1.811 4.519 1.00 98.19 83 SER A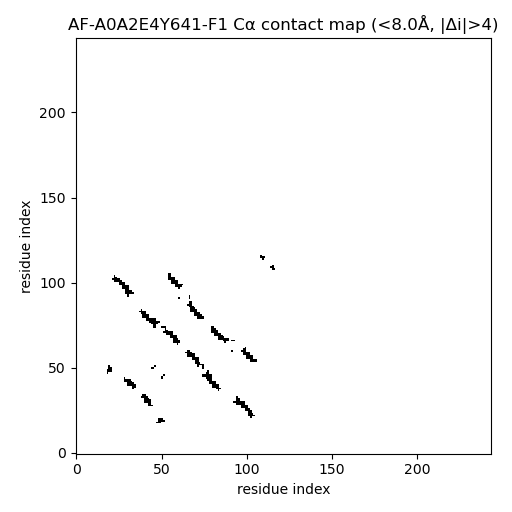 N 1
ATOM 667 C CA . SER A 1 83 ? -0.305 -1.611 5.949 1.00 98.19 83 SER A CA 1
ATOM 668 C C . SER A 1 83 ? -0.781 -0.189 6.187 1.00 98.19 83 SER A C 1
ATOM 670 O O . SER A 1 83 ? -0.040 0.761 5.934 1.00 98.19 83 SER A O 1
ATOM 672 N N . VAL A 1 84 ? -1.996 -0.013 6.690 1.00 97.88 84 VAL A N 1
ATOM 673 C CA . VAL A 1 84 ? -2.535 1.305 7.023 1.00 97.88 84 VAL A CA 1
ATOM 674 C C . VAL A 1 84 ? -2.199 1.644 8.466 1.00 97.88 84 VAL A C 1
ATOM 676 O O . VAL A 1 84 ? -2.700 1.010 9.393 1.00 97.88 84 VAL A O 1
ATOM 679 N N . PHE A 1 85 ? -1.395 2.687 8.654 1.00 96.19 85 PHE A N 1
ATOM 680 C CA . PHE A 1 85 ? -0.974 3.139 9.981 1.00 96.19 85 PHE A CA 1
ATOM 681 C C . PHE A 1 85 ? -1.769 4.351 10.483 1.00 96.19 85 PHE A C 1
ATOM 683 O O . PHE A 1 85 ? -1.827 4.583 11.687 1.00 96.19 85 PHE A O 1
ATOM 690 N N . LYS A 1 86 ? -2.416 5.124 9.596 1.00 96.50 86 LYS A N 1
ATOM 691 C CA . LYS A 1 86 ? -3.268 6.252 10.007 1.00 96.50 86 LYS A CA 1
ATOM 692 C C . LYS A 1 86 ? -4.517 6.365 9.148 1.00 96.50 86 LYS A C 1
ATOM 694 O O . LYS A 1 86 ? -4.434 6.494 7.930 1.00 96.50 86 LYS A O 1
ATOM 699 N N . TYR A 1 87 ? -5.672 6.403 9.804 1.00 97.00 87 TYR A N 1
ATOM 700 C CA . TYR A 1 87 ? -6.962 6.676 9.179 1.00 97.00 87 TYR A CA 1
ATOM 701 C C . TYR A 1 87 ? -7.404 8.110 9.449 1.00 97.00 87 TYR A C 1
ATOM 703 O O . TYR A 1 87 ? -7.313 8.581 10.579 1.00 97.00 87 TYR A O 1
ATOM 711 N N . ARG A 1 88 ? -7.927 8.786 8.422 1.00 97.62 88 ARG A N 1
ATOM 712 C CA . ARG A 1 88 ? -8.702 10.023 8.594 1.00 97.62 88 ARG A CA 1
ATOM 713 C C . ARG A 1 88 ? -10.199 9.730 8.567 1.00 97.62 88 ARG A C 1
ATOM 715 O O . ARG A 1 88 ? -10.927 10.256 9.397 1.00 97.62 88 ARG A O 1
ATOM 722 N N . ASN A 1 89 ? -10.650 8.853 7.663 1.00 95.44 89 ASN A N 1
ATOM 723 C CA . ASN A 1 89 ? -12.045 8.414 7.608 1.00 95.44 89 ASN A CA 1
ATOM 724 C C . ASN A 1 89 ? -12.170 6.919 7.251 1.00 95.44 89 ASN A C 1
ATOM 726 O O . ASN A 1 89 ? -12.126 6.527 6.085 1.00 95.44 89 ASN A O 1
ATOM 730 N N . LYS A 1 90 ? -12.381 6.074 8.270 1.00 95.94 90 LYS A N 1
ATOM 731 C CA . LYS A 1 90 ? -12.476 4.605 8.133 1.00 95.94 90 LYS A CA 1
ATOM 732 C C . LYS A 1 90 ? -13.739 4.133 7.388 1.00 95.94 90 LYS A C 1
ATOM 734 O O . LYS A 1 90 ? -13.761 3.011 6.870 1.00 95.94 90 LYS A O 1
ATOM 739 N N . LYS A 1 91 ? -14.787 4.967 7.319 1.00 95.50 91 LYS A N 1
ATOM 740 C CA . LYS A 1 91 ? -16.053 4.650 6.627 1.00 95.50 91 LYS A CA 1
ATOM 741 C C . LYS A 1 91 ? -15.901 4.685 5.103 1.00 95.50 91 LYS A C 1
ATOM 743 O O . LYS A 1 91 ? -16.653 4.020 4.398 1.00 95.50 91 LYS A O 1
ATOM 748 N N . MET A 1 92 ? -14.910 5.424 4.600 1.00 95.06 92 MET A N 1
ATOM 749 C CA . MET A 1 92 ? -14.693 5.584 3.161 1.00 95.06 92 MET A CA 1
ATOM 750 C C . MET A 1 92 ? -14.003 4.382 2.511 1.00 95.06 92 MET A C 1
ATOM 752 O O . MET A 1 92 ? -14.152 4.188 1.308 1.00 95.06 92 MET A O 1
ATOM 756 N N . VAL A 1 93 ? -13.317 3.548 3.296 1.00 96.31 93 VAL A N 1
ATOM 757 C CA . VAL A 1 93 ? -12.658 2.324 2.824 1.00 96.31 93 VAL A CA 1
ATOM 758 C C . VAL A 1 93 ? -13.680 1.190 2.733 1.00 96.31 93 VAL A C 1
ATOM 760 O O . VAL A 1 93 ? -14.074 0.610 3.756 1.00 96.31 93 VAL A O 1
ATOM 763 N N . LYS A 1 94 ? -14.108 0.912 1.497 1.00 97.25 94 LYS A N 1
ATOM 764 C CA . LYS A 1 94 ? -15.035 -0.156 1.098 1.00 97.25 94 LYS A CA 1
ATOM 765 C C . LYS A 1 94 ? -14.418 -0.968 -0.048 1.00 97.25 94 LYS A C 1
ATOM 767 O O . LYS A 1 94 ? -13.608 -0.439 -0.804 1.00 97.25 94 LYS A O 1
ATOM 772 N N . LYS A 1 95 ? -14.803 -2.240 -0.162 1.00 98.06 95 LYS A N 1
ATOM 773 C CA . LYS A 1 95 ? -14.388 -3.131 -1.257 1.00 98.06 95 LYS A CA 1
ATOM 774 C C . LYS A 1 95 ? -14.948 -2.614 -2.588 1.00 98.06 95 LYS A C 1
ATOM 776 O O . LYS A 1 95 ? -16.038 -2.053 -2.601 1.00 98.06 95 LYS A O 1
ATOM 781 N N . GLY A 1 96 ? -14.183 -2.753 -3.668 1.00 97.44 96 GLY A N 1
ATOM 782 C CA . GLY A 1 96 ? -14.522 -2.292 -5.019 1.00 97.44 96 GLY A CA 1
ATOM 783 C C . GLY A 1 96 ? -14.385 -0.784 -5.235 1.00 97.44 96 GLY A C 1
ATOM 784 O O . GLY A 1 96 ? -14.442 -0.319 -6.370 1.00 97.44 96 GLY A O 1
ATOM 785 N N . ARG A 1 97 ? -14.175 0.001 -4.171 1.00 96.81 97 ARG A N 1
ATOM 786 C CA . ARG A 1 97 ? -14.082 1.454 -4.292 1.00 96.81 97 ARG A CA 1
ATOM 787 C C . ARG A 1 97 ? -12.767 1.861 -4.949 1.00 96.81 97 ARG A C 1
ATOM 789 O O . ARG A 1 97 ? -11.700 1.416 -4.522 1.00 96.81 97 ARG A O 1
ATOM 796 N N . VAL A 1 98 ? -12.872 2.758 -5.925 1.00 97.25 98 VAL A N 1
ATOM 797 C CA . VAL A 1 98 ? -11.734 3.385 -6.598 1.00 97.25 98 VAL A CA 1
ATOM 798 C C . VAL A 1 98 ? -11.236 4.574 -5.777 1.00 97.25 98 VAL A C 1
ATOM 800 O O . VAL A 1 98 ? -12.027 5.377 -5.281 1.00 97.25 98 VAL A O 1
ATOM 803 N N . LEU A 1 99 ? -9.924 4.654 -5.596 1.00 97.69 99 LEU A N 1
ATOM 804 C CA . LEU A 1 99 ? -9.213 5.699 -4.871 1.00 97.69 99 LEU A CA 1
ATOM 805 C C . LEU A 1 99 ? -7.962 6.107 -5.653 1.00 97.69 99 LEU A C 1
ATOM 807 O O . LEU A 1 99 ? -7.461 5.368 -6.501 1.00 97.69 99 LEU A O 1
ATOM 811 N N . ASN A 1 100 ? -7.425 7.268 -5.303 1.00 97.25 100 ASN A N 1
ATOM 812 C CA . ASN A 1 100 ? -6.143 7.744 -5.801 1.00 97.25 100 ASN A CA 1
ATOM 813 C C . ASN A 1 100 ? -5.074 7.504 -4.738 1.00 97.25 100 ASN A C 1
ATOM 815 O O . ASN A 1 100 ? -5.304 7.769 -3.556 1.00 97.25 100 ASN A O 1
ATOM 819 N N . LEU A 1 101 ? -3.897 7.036 -5.135 1.00 96.38 101 LEU A N 1
ATOM 820 C CA . LEU A 1 101 ? -2.711 7.049 -4.289 1.00 96.38 101 LEU A CA 1
ATOM 821 C C . LEU A 1 101 ? -1.693 8.056 -4.817 1.00 96.38 101 LEU A C 1
ATOM 823 O O . LEU A 1 101 ? -1.564 8.252 -6.023 1.00 96.38 101 LEU A O 1
ATOM 827 N N . ILE A 1 102 ? -0.980 8.683 -3.889 1.00 95.94 102 ILE A N 1
ATOM 828 C CA . ILE A 1 102 ? 0.201 9.496 -4.173 1.00 95.94 102 ILE A CA 1
ATOM 829 C C . ILE A 1 102 ? 1.327 8.933 -3.316 1.00 95.94 102 ILE A C 1
ATOM 831 O O . ILE A 1 102 ? 1.178 8.862 -2.086 1.00 95.94 102 ILE A O 1
ATOM 835 N N . ILE A 1 103 ? 2.415 8.500 -3.957 1.00 96.06 103 ILE A N 1
ATOM 836 C CA . ILE A 1 103 ? 3.614 8.041 -3.252 1.00 96.06 103 ILE A CA 1
ATOM 837 C C . ILE A 1 103 ? 4.283 9.252 -2.617 1.00 96.06 103 ILE A C 1
ATOM 839 O O . ILE A 1 103 ? 4.554 10.253 -3.270 1.00 96.06 103 ILE A O 1
ATOM 843 N N . THR A 1 104 ? 4.546 9.140 -1.325 1.00 94.25 104 THR A N 1
ATOM 844 C CA . THR A 1 104 ? 5.226 10.152 -0.527 1.00 94.25 104 THR A CA 1
ATOM 845 C C . THR A 1 104 ? 6.600 9.658 -0.127 1.00 94.25 104 THR A C 1
ATOM 847 O O . THR A 1 104 ? 6.779 8.469 0.143 1.00 94.25 104 THR A O 1
ATOM 850 N N . LYS A 1 105 ? 7.552 10.587 0.002 1.00 90.12 105 LYS A N 1
ATOM 851 C CA . LYS A 1 105 ? 8.874 10.282 0.556 1.00 90.12 105 LYS A CA 1
ATOM 852 C C . LYS A 1 105 ? 8.728 9.575 1.902 1.00 90.12 105 LYS A C 1
ATOM 854 O O . LYS A 1 105 ? 7.916 9.972 2.744 1.00 90.12 105 LYS A O 1
ATOM 859 N N . LYS A 1 106 ? 9.522 8.521 2.089 1.00 86.44 106 LYS A N 1
ATOM 860 C CA . LYS A 1 106 ? 9.598 7.795 3.354 1.00 86.44 106 LYS A CA 1
ATOM 861 C C . LYS A 1 106 ? 9.973 8.784 4.453 1.00 86.44 106 LYS A C 1
ATOM 863 O O . LYS A 1 106 ? 10.975 9.482 4.326 1.00 86.44 106 LYS A O 1
ATOM 868 N N . VAL A 1 107 ? 9.182 8.837 5.521 1.00 78.69 107 VAL A N 1
ATOM 869 C CA . VAL A 1 107 ? 9.530 9.642 6.697 1.00 78.69 107 VAL A CA 1
ATOM 870 C C . VAL A 1 107 ? 10.800 9.044 7.302 1.00 78.69 107 VAL A C 1
ATOM 872 O O . VAL A 1 107 ? 10.761 7.954 7.880 1.00 78.69 107 VAL A O 1
ATOM 875 N N . SER A 1 108 ? 11.934 9.717 7.115 1.00 77.06 108 SER A N 1
ATOM 876 C CA . SER A 1 108 ? 13.154 9.412 7.849 1.00 77.06 108 SER A CA 1
ATOM 877 C C . SER A 1 108 ? 12.936 9.814 9.304 1.00 77.06 108 SER A C 1
ATOM 879 O O . SER A 1 108 ? 12.404 10.882 9.603 1.00 77.06 108 SER A O 1
ATOM 881 N N . LEU A 1 109 ? 13.299 8.924 10.226 1.00 71.38 109 LEU A N 1
ATOM 882 C CA . LEU A 1 109 ? 13.435 9.317 11.620 1.00 71.38 109 LEU A CA 1
ATOM 883 C C . LEU A 1 109 ? 14.594 10.310 11.660 1.00 71.38 109 LEU A C 1
ATOM 885 O O . LEU A 1 109 ? 15.687 9.987 11.199 1.00 71.38 109 LEU A O 1
ATOM 889 N N . THR A 1 110 ? 14.336 11.527 12.126 1.00 76.69 110 THR A N 1
ATOM 890 C CA . THR A 1 110 ? 15.367 12.555 12.242 1.00 76.69 110 THR A CA 1
ATOM 891 C C . THR A 1 110 ? 16.505 12.020 13.114 1.00 76.69 110 THR A C 1
ATOM 893 O O . THR A 1 110 ? 16.260 11.441 14.172 1.00 76.69 110 THR A O 1
ATOM 896 N N . ASN A 1 111 ? 17.751 12.203 12.671 1.00 70.88 111 ASN A N 1
ATOM 897 C CA . ASN A 1 111 ? 18.936 11.799 13.440 1.00 70.88 111 ASN A CA 1
ATOM 898 C C . ASN A 1 111 ? 19.179 12.692 14.664 1.00 70.88 111 ASN A C 1
ATOM 900 O O . ASN A 1 111 ? 19.927 12.309 15.561 1.00 70.88 111 ASN A O 1
ATOM 904 N N . ASP A 1 112 ? 18.532 13.856 14.685 1.00 73.31 112 ASP A N 1
ATOM 905 C CA . ASP A 1 112 ? 18.587 14.840 15.752 1.00 73.31 112 ASP A CA 1
ATOM 906 C C . ASP A 1 112 ? 18.159 14.212 17.085 1.00 73.31 112 ASP A C 1
ATOM 908 O O . ASP A 1 112 ? 17.036 13.722 17.239 1.00 73.31 112 ASP A O 1
ATOM 912 N N . ILE A 1 113 ? 19.091 14.198 18.038 1.00 72.56 113 ILE A N 1
ATOM 913 C CA . ILE A 1 113 ? 18.956 13.548 19.347 1.00 72.56 113 ILE A CA 1
ATOM 914 C C . ILE A 1 113 ? 17.749 14.117 20.101 1.00 72.56 113 ILE A C 1
ATOM 916 O O . ILE A 1 113 ? 17.046 13.377 20.784 1.00 72.56 113 ILE A O 1
ATOM 920 N N . THR A 1 114 ? 17.459 15.402 19.900 1.00 75.62 114 THR A N 1
ATOM 921 C CA . THR A 1 114 ? 16.355 16.112 20.560 1.00 75.62 114 THR A CA 1
ATOM 922 C C . THR A 1 114 ? 14.975 15.760 19.993 1.00 75.62 114 THR A C 1
ATOM 924 O O . THR A 1 114 ? 13.968 15.900 20.685 1.00 75.62 114 THR A O 1
ATOM 927 N N . LYS A 1 115 ? 14.907 15.262 18.749 1.00 67.81 115 LYS A N 1
ATOM 928 C CA . LYS A 1 115 ? 13.662 14.894 18.041 1.00 67.81 115 LYS A CA 1
ATOM 929 C C . LYS A 1 115 ? 13.574 13.401 17.724 1.00 67.81 115 LYS A C 1
ATOM 931 O O . LYS A 1 115 ? 12.681 12.978 16.981 1.00 67.81 115 LYS A O 1
ATOM 936 N N . LYS A 1 116 ? 14.479 12.586 18.273 1.00 67.44 116 LYS A N 1
ATOM 937 C CA . LYS A 1 116 ? 14.439 11.132 18.123 1.00 67.44 116 LYS A CA 1
ATOM 938 C C . LYS A 1 116 ? 13.173 10.599 18.779 1.00 67.44 116 LYS A C 1
ATOM 940 O O . LYS A 1 116 ? 13.020 10.599 19.995 1.00 67.44 116 LYS A O 1
ATOM 945 N N . ILE A 1 117 ? 12.269 10.091 17.948 1.00 64.56 117 ILE A N 1
ATOM 946 C CA . ILE A 1 117 ? 11.172 9.252 18.414 1.00 64.56 117 ILE A CA 1
ATOM 947 C C . ILE A 1 117 ? 11.828 7.970 18.927 1.00 64.56 117 ILE A C 1
ATOM 949 O O . ILE A 1 117 ? 12.287 7.144 18.133 1.00 64.56 117 ILE A O 1
ATOM 953 N N . PHE A 1 118 ? 11.924 7.830 20.248 1.00 60.28 118 PHE A N 1
ATOM 954 C CA . PHE A 1 118 ? 12.384 6.598 20.872 1.00 60.28 118 PHE A CA 1
ATOM 955 C C . PHE A 1 118 ? 11.499 5.458 20.364 1.00 60.28 118 PHE A C 1
ATOM 957 O O . PHE A 1 118 ? 10.280 5.472 20.543 1.00 60.28 118 PHE A O 1
ATOM 964 N N . LYS A 1 119 ? 12.105 4.478 19.685 1.00 58.62 119 LYS A N 1
ATOM 965 C CA . LYS A 1 119 ? 11.442 3.201 19.432 1.00 58.62 119 LYS A CA 1
ATOM 966 C C . LYS A 1 119 ? 11.229 2.574 20.802 1.00 58.62 119 LYS A C 1
ATOM 968 O O . LYS A 1 119 ? 12.165 2.025 21.370 1.00 58.62 119 LYS A O 1
ATOM 973 N N . SER A 1 120 ? 10.029 2.698 21.360 1.00 51.22 120 SER A N 1
ATOM 974 C CA . SER A 1 120 ? 9.659 1.845 22.476 1.00 51.22 120 SER A CA 1
ATOM 975 C C . SER A 1 120 ? 9.724 0.409 21.959 1.00 51.22 120 SER A C 1
ATOM 977 O O . SER A 1 120 ? 9.117 0.077 20.938 1.00 51.22 120 SER A O 1
ATOM 979 N N . ASN A 1 121 ? 10.547 -0.412 22.607 1.00 46.72 121 ASN A N 1
ATOM 980 C CA . ASN A 1 121 ? 10.671 -1.838 22.333 1.00 46.72 121 ASN A CA 1
ATOM 981 C C . ASN A 1 121 ? 9.324 -2.504 22.636 1.00 46.72 121 ASN A C 1
ATOM 983 O O . ASN A 1 121 ? 9.071 -2.973 23.738 1.00 46.72 121 ASN A O 1
ATOM 987 N N . VAL A 1 122 ? 8.418 -2.482 21.666 1.00 56.44 122 VAL A N 1
ATOM 988 C CA . VAL A 1 122 ? 7.115 -3.133 21.736 1.00 56.44 122 VAL A CA 1
ATOM 989 C C . VAL A 1 122 ? 7.152 -4.235 20.681 1.00 56.44 122 VAL A C 1
ATOM 991 O O . VAL A 1 122 ? 6.995 -3.977 19.490 1.00 56.44 122 VAL A O 1
ATOM 994 N N . PHE A 1 123 ? 7.405 -5.458 21.160 1.00 51.09 123 PHE A N 1
ATOM 995 C CA . PHE A 1 123 ? 7.416 -6.738 20.438 1.00 51.09 123 PHE A CA 1
ATOM 996 C C . PHE A 1 123 ? 8.600 -7.008 19.492 1.00 51.09 123 PHE A C 1
ATOM 998 O O . PHE A 1 123 ? 8.428 -7.222 18.294 1.00 51.09 123 PHE A O 1
ATOM 1005 N N . SER A 1 124 ? 9.803 -7.160 20.046 1.00 45.62 124 SER A N 1
ATOM 1006 C CA . SER A 1 124 ? 10.681 -8.248 19.596 1.00 45.62 124 SER A CA 1
ATOM 1007 C C . SER A 1 124 ? 10.653 -9.314 20.682 1.00 45.62 124 SER A C 1
ATOM 1009 O O . SER A 1 124 ? 11.106 -9.045 21.785 1.00 45.62 124 SER A O 1
ATOM 1011 N N . GLY A 1 125 ? 10.089 -10.490 20.397 1.00 48.84 125 GLY A N 1
ATOM 1012 C CA . GLY A 1 125 ? 10.009 -11.635 21.317 1.00 48.84 125 GLY A CA 1
ATOM 1013 C C . GLY A 1 125 ? 11.361 -12.293 21.604 1.00 48.84 125 GLY A C 1
ATOM 1014 O O . GLY A 1 125 ? 11.470 -13.513 21.578 1.00 48.84 125 GLY A O 1
ATOM 1015 N N . LYS A 1 126 ? 12.400 -11.489 21.824 1.00 51.06 126 LYS A N 1
ATOM 1016 C CA . LYS A 1 126 ? 13.575 -11.914 22.565 1.00 51.06 126 LYS A CA 1
ATOM 1017 C C . LYS A 1 126 ? 13.292 -11.522 24.003 1.00 51.06 126 LYS A C 1
ATOM 1019 O O . LYS A 1 126 ? 13.014 -10.358 24.277 1.00 51.06 126 LYS A O 1
ATOM 1024 N N . GLU A 1 127 ? 13.285 -12.507 24.889 1.00 58.31 127 GLU A N 1
ATOM 1025 C CA . GLU A 1 127 ? 13.363 -12.268 26.322 1.00 58.31 127 GLU A CA 1
ATOM 1026 C C . GLU A 1 127 ? 14.687 -11.552 26.577 1.00 58.31 127 GLU A C 1
ATOM 1028 O O . GLU A 1 127 ? 15.740 -12.169 26.754 1.00 58.31 127 GLU A O 1
ATOM 1033 N N . ASP A 1 128 ? 14.651 -10.225 26.504 1.00 50.75 128 ASP A N 1
ATOM 1034 C CA . ASP A 1 128 ? 15.721 -9.399 27.015 1.00 50.75 128 ASP A CA 1
ATOM 1035 C C . ASP A 1 128 ? 15.764 -9.704 28.509 1.00 50.75 128 ASP A C 1
ATOM 1037 O O . ASP A 1 128 ? 14.916 -9.251 29.282 1.00 50.75 128 ASP A O 1
ATOM 1041 N N . LYS A 1 129 ? 16.721 -10.552 28.903 1.00 59.47 129 LYS A N 1
ATOM 1042 C CA . LYS A 1 129 ? 17.111 -10.741 30.295 1.00 59.47 129 LYS A CA 1
ATOM 1043 C C . LYS A 1 129 ? 17.340 -9.344 30.843 1.00 59.47 129 LYS A C 1
ATOM 1045 O O . LYS A 1 129 ? 18.326 -8.698 30.491 1.00 59.47 129 LYS A O 1
ATOM 1050 N N . ILE A 1 130 ? 16.391 -8.869 31.644 1.00 62.28 130 ILE A N 1
ATOM 1051 C CA . ILE A 1 130 ? 16.492 -7.607 32.364 1.00 62.28 130 ILE A CA 1
ATOM 1052 C C . ILE A 1 130 ? 17.860 -7.663 33.046 1.00 62.28 130 ILE A C 1
ATOM 1054 O O . ILE A 1 130 ? 18.081 -8.599 33.823 1.00 62.28 130 ILE A O 1
ATOM 1058 N N . PRO A 1 131 ? 18.812 -6.764 32.732 1.00 62.16 131 PRO A N 1
ATOM 1059 C CA . PRO A 1 131 ? 20.068 -6.756 33.449 1.00 62.16 131 PRO A CA 1
ATOM 1060 C C . PRO A 1 131 ? 19.698 -6.476 34.898 1.00 62.16 131 PRO A C 1
ATOM 1062 O O . PRO A 1 131 ? 19.263 -5.374 35.231 1.00 62.16 131 PRO A O 1
ATOM 1065 N N . VAL A 1 132 ? 19.795 -7.508 35.739 1.00 63.91 132 VAL A N 1
ATOM 1066 C CA . VAL A 1 132 ? 19.695 -7.376 37.185 1.00 63.91 132 VAL A CA 1
ATOM 1067 C C . VAL A 1 132 ? 20.768 -6.367 37.536 1.00 63.91 132 VAL A C 1
ATOM 1069 O O . VAL A 1 132 ? 21.964 -6.657 37.461 1.00 63.91 132 VAL A O 1
ATOM 1072 N N . SER A 1 133 ? 20.335 -5.137 37.796 1.00 57.00 133 SER A N 1
ATOM 1073 C CA . SER A 1 133 ? 21.213 -4.053 38.170 1.00 57.00 133 SER A CA 1
ATOM 1074 C C . SER A 1 133 ? 21.977 -4.534 39.393 1.00 57.00 133 SER A C 1
ATOM 1076 O O . SER A 1 133 ? 21.410 -4.779 40.461 1.00 57.00 133 SER A O 1
AT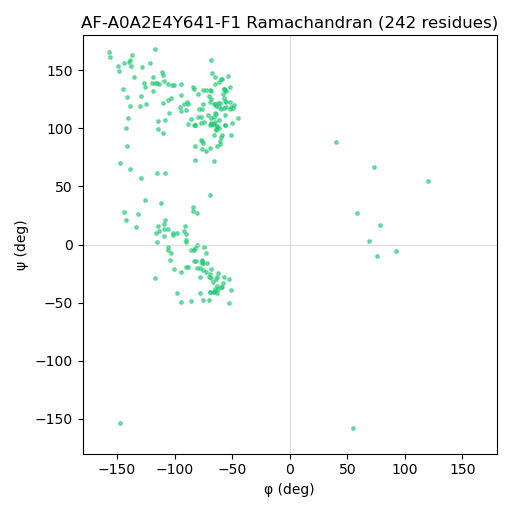OM 1078 N N . LYS A 1 134 ? 23.286 -4.747 39.221 1.00 58.69 134 LYS A N 1
ATOM 1079 C CA . LYS A 1 134 ? 24.192 -4.946 40.347 1.00 58.69 134 LYS A CA 1
ATOM 1080 C C . LYS A 1 134 ? 23.936 -3.770 41.279 1.00 58.69 134 LYS A C 1
ATOM 1082 O O . LYS A 1 134 ? 24.108 -2.624 40.870 1.00 58.69 134 LYS A O 1
ATOM 1087 N N . LYS A 1 135 ? 23.445 -4.070 42.486 1.00 50.38 135 LYS A N 1
ATOM 1088 C CA . LYS A 1 135 ? 23.151 -3.107 43.550 1.00 50.38 135 LYS A CA 1
ATOM 1089 C C . LYS A 1 135 ? 24.374 -2.217 43.766 1.00 50.38 135 LYS A C 1
ATOM 1091 O O . LYS A 1 135 ? 25.274 -2.563 44.528 1.00 50.38 135 LYS A O 1
ATOM 1096 N N . LEU A 1 136 ? 24.403 -1.065 43.107 1.00 53.75 136 LEU A N 1
ATOM 1097 C CA . LEU A 1 136 ? 25.283 0.029 43.473 1.00 53.75 136 LEU A CA 1
ATOM 1098 C C . LEU A 1 136 ? 24.761 0.543 44.810 1.00 53.75 136 LEU A C 1
ATOM 1100 O O . LEU A 1 136 ? 23.714 1.183 44.888 1.00 53.75 136 LEU A O 1
ATOM 1104 N N . LYS A 1 137 ? 25.478 0.187 45.879 1.00 54.38 137 LYS A N 1
ATOM 1105 C CA . LYS A 1 137 ? 25.300 0.719 47.230 1.00 54.38 137 LYS A CA 1
ATOM 1106 C C . LYS A 1 137 ? 25.665 2.209 47.226 1.00 54.38 137 LYS A C 1
ATOM 1108 O O . LYS A 1 137 ? 26.703 2.591 47.753 1.00 54.38 137 LYS A O 1
ATOM 1113 N N . SER A 1 138 ? 24.842 3.068 46.629 1.00 52.97 138 SER A N 1
ATOM 1114 C CA . SER A 1 138 ? 24.963 4.504 46.868 1.00 52.97 138 SER A CA 1
ATOM 1115 C C . SER A 1 138 ? 24.230 4.828 48.166 1.00 52.97 138 SER A C 1
ATOM 1117 O O . SER A 1 138 ? 23.000 4.892 48.192 1.00 52.97 138 SER A O 1
ATOM 1119 N N . LYS A 1 139 ? 24.989 5.028 49.248 1.00 57.03 139 LYS A N 1
ATOM 1120 C CA . LYS A 1 139 ? 24.528 5.766 50.429 1.00 57.03 139 LYS A CA 1
ATOM 1121 C C . LYS A 1 139 ? 24.171 7.182 49.969 1.00 57.03 139 LYS A C 1
ATOM 1123 O O . LYS A 1 139 ? 25.033 8.048 49.892 1.00 57.03 139 LYS A O 1
ATOM 1128 N N . ARG A 1 140 ? 22.910 7.408 49.615 1.00 52.97 140 ARG A N 1
ATOM 1129 C CA . ARG A 1 140 ? 22.332 8.749 49.561 1.00 52.97 140 ARG A CA 1
ATOM 1130 C C . ARG A 1 140 ? 21.261 8.806 50.632 1.00 52.97 140 ARG A C 1
ATOM 1132 O O . ARG A 1 140 ? 20.206 8.193 50.512 1.00 52.97 140 ARG A O 1
ATOM 1139 N N . THR A 1 141 ? 21.596 9.511 51.700 1.00 58.56 141 THR A N 1
ATOM 1140 C CA . THR A 1 141 ? 20.683 10.039 52.705 1.00 58.56 141 THR A CA 1
ATOM 1141 C C . THR A 1 141 ? 19.714 10.994 52.010 1.00 58.56 141 THR A C 1
ATOM 1143 O O . THR A 1 141 ? 19.964 12.189 51.893 1.00 58.56 141 THR A O 1
ATOM 1146 N N . PHE A 1 142 ? 18.619 10.452 51.477 1.00 53.06 142 PHE A N 1
ATOM 1147 C CA . PHE A 1 142 ? 17.499 11.262 51.019 1.00 53.06 142 PHE A CA 1
ATOM 1148 C C . PHE A 1 142 ? 16.684 11.633 52.257 1.00 53.06 142 PHE A C 1
ATOM 1150 O O . PHE A 1 142 ? 16.103 10.763 52.908 1.00 53.06 142 PHE A O 1
ATOM 1157 N N . SER A 1 143 ? 16.724 12.910 52.633 1.00 54.56 143 SER A N 1
ATOM 1158 C CA . SER A 1 143 ? 15.987 13.422 53.778 1.00 54.56 143 SER A CA 1
ATOM 1159 C C . SER A 1 143 ? 14.487 13.216 53.555 1.00 54.56 143 SER A C 1
ATOM 1161 O O . SER A 1 143 ? 13.871 13.715 52.614 1.00 54.56 143 SER A O 1
ATOM 1163 N N . SER A 1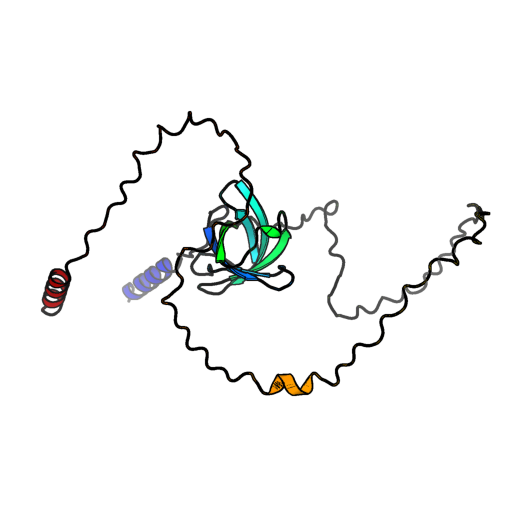 144 ? 13.886 12.436 54.445 1.00 52.59 144 SER A N 1
ATOM 1164 C CA . SER A 1 144 ? 12.451 12.228 54.545 1.00 52.59 144 SER A CA 1
ATOM 1165 C C . SER A 1 144 ? 11.791 13.488 55.111 1.00 52.59 144 SER A C 1
ATOM 1167 O O . SER A 1 144 ? 11.506 13.576 56.304 1.00 52.59 144 SER A O 1
ATOM 1169 N N . ARG A 1 145 ? 11.571 14.497 54.268 1.00 56.28 145 ARG A N 1
ATOM 1170 C CA . ARG A 1 145 ? 10.684 15.629 54.581 1.00 56.28 145 ARG A CA 1
ATOM 1171 C C . ARG A 1 145 ? 9.851 16.015 53.370 1.00 56.28 145 ARG A C 1
ATOM 1173 O O . ARG A 1 145 ? 9.983 17.114 52.867 1.00 56.28 145 ARG A O 1
ATOM 1180 N N . PHE A 1 146 ? 8.967 15.128 52.929 1.00 53.91 146 PHE A N 1
ATOM 1181 C CA . PHE A 1 146 ? 7.760 15.552 52.219 1.00 53.91 146 PHE A CA 1
ATOM 1182 C C . PHE A 1 146 ? 6.585 14.667 52.641 1.00 53.91 146 PHE A C 1
ATOM 1184 O O . PHE A 1 146 ? 6.289 13.633 52.056 1.00 53.91 146 PHE A O 1
ATOM 1191 N N . LEU A 1 147 ? 6.001 15.087 53.764 1.00 51.91 147 LEU A N 1
ATOM 1192 C CA . LEU A 1 147 ? 4.565 15.231 53.997 1.00 51.91 147 LEU A CA 1
ATOM 1193 C C . LEU A 1 147 ? 3.666 14.130 53.422 1.00 51.91 147 LEU A C 1
ATOM 1195 O O . LEU A 1 147 ? 3.046 14.255 52.370 1.00 51.91 147 LEU A O 1
ATOM 1199 N N . THR A 1 148 ? 3.487 13.104 54.245 1.00 52.75 148 THR A N 1
ATOM 1200 C CA . THR A 1 148 ? 2.249 12.337 54.349 1.00 52.75 148 THR A CA 1
ATOM 1201 C C . THR A 1 148 ? 1.091 13.265 54.727 1.00 52.75 148 THR A C 1
ATOM 1203 O O . THR A 1 148 ? 0.843 13.508 55.908 1.00 52.75 148 THR A O 1
ATOM 1206 N N . GLN A 1 149 ? 0.347 13.766 53.746 1.00 60.81 149 GLN A N 1
ATOM 1207 C CA . GLN A 1 149 ? -1.044 14.139 53.984 1.00 60.81 149 GLN A CA 1
ATOM 1208 C C . GLN A 1 149 ? -1.896 12.897 53.727 1.00 60.81 149 GLN A C 1
ATOM 1210 O O . GLN A 1 149 ? -2.087 12.478 52.589 1.00 60.81 149 GLN A O 1
ATOM 1215 N N . LYS A 1 150 ? -2.353 12.261 54.812 1.00 54.97 150 LYS A N 1
ATOM 1216 C CA . LYS A 1 150 ? -3.409 11.245 54.759 1.00 54.97 150 LYS A CA 1
ATOM 1217 C C . LYS A 1 150 ? -4.691 11.934 54.275 1.00 54.97 150 LYS A C 1
ATOM 1219 O O . LYS A 1 150 ? -5.164 12.821 54.988 1.00 54.97 150 LYS A O 1
ATOM 1224 N N . PRO A 1 151 ? -5.288 11.541 53.138 1.00 56.00 151 PRO A N 1
ATOM 1225 C CA . PRO A 1 151 ? -6.650 11.949 52.842 1.00 56.00 151 PRO A CA 1
ATOM 1226 C C . PRO A 1 151 ? -7.578 11.291 53.874 1.00 56.00 151 PRO A C 1
ATOM 1228 O O . PRO A 1 151 ? -7.759 10.075 53.878 1.00 56.00 151 PRO A O 1
ATOM 1231 N N . LYS A 1 152 ? -8.135 12.099 54.782 1.00 54.12 152 LYS A N 1
ATOM 1232 C CA . LYS A 1 152 ? -9.339 11.752 55.543 1.00 54.12 152 LYS A CA 1
ATOM 1233 C C . LYS A 1 152 ? -10.517 11.908 54.582 1.00 54.12 152 LYS A C 1
ATOM 1235 O O . LYS A 1 152 ? -11.054 12.999 54.436 1.00 54.12 152 LYS A O 1
ATOM 1240 N N . GLY A 1 153 ? -10.823 10.851 53.846 1.00 54.91 153 GLY A N 1
ATOM 1241 C CA . GLY A 1 153 ? -12.023 10.758 53.027 1.00 54.91 153 GLY A CA 1
ATOM 1242 C C . GLY A 1 153 ? -12.699 9.440 53.351 1.00 54.91 153 GLY A C 1
ATOM 1243 O O . GLY A 1 153 ? -12.081 8.387 53.196 1.00 54.91 153 GLY A O 1
ATOM 1244 N N . ASP A 1 154 ? -13.928 9.508 53.845 1.00 60.19 154 ASP A N 1
ATOM 1245 C CA . ASP A 1 154 ? -14.734 8.350 54.206 1.00 60.19 154 ASP A CA 1
ATOM 1246 C C . ASP A 1 154 ? -15.028 7.508 52.954 1.00 60.19 154 ASP A C 1
ATOM 1248 O O . ASP A 1 154 ? -15.870 7.834 52.121 1.00 60.19 154 ASP A O 1
ATOM 1252 N N . PHE A 1 155 ? -14.296 6.402 52.804 1.00 56.28 155 PHE A N 1
ATOM 1253 C CA . PHE A 1 155 ? -14.440 5.428 51.716 1.00 56.28 155 PHE A CA 1
ATOM 1254 C C . PHE A 1 155 ? -15.600 4.437 51.950 1.00 56.28 155 PHE A C 1
ATOM 1256 O O . PHE A 1 155 ? -15.578 3.314 51.450 1.00 56.28 155 PHE A O 1
ATOM 1263 N N . SER A 1 156 ? -16.633 4.823 52.702 1.00 58.38 156 SER A N 1
ATOM 1264 C CA . SER A 1 156 ? -17.779 3.954 53.012 1.00 58.38 156 SER A CA 1
ATOM 1265 C C . SER A 1 156 ? -18.846 3.897 51.906 1.00 58.38 156 SER A C 1
ATOM 1267 O O . SER A 1 156 ? -19.781 3.111 52.015 1.00 58.38 156 SER A O 1
ATOM 1269 N N . ALA A 1 157 ? -18.702 4.651 50.808 1.00 61.41 157 ALA A N 1
ATOM 1270 C CA . ALA A 1 157 ? -19.733 4.771 49.767 1.00 61.41 157 ALA A CA 1
ATOM 1271 C C . ALA A 1 157 ? -19.508 3.939 48.478 1.00 61.41 157 ALA A C 1
ATOM 1273 O O . ALA A 1 157 ? -20.242 4.116 47.509 1.00 61.41 157 ALA A O 1
ATOM 1274 N N . ILE A 1 158 ? -18.519 3.033 48.413 1.00 56.47 158 ILE A N 1
ATOM 1275 C CA . ILE A 1 158 ? -18.182 2.279 47.175 1.00 56.47 158 ILE A CA 1
ATOM 1276 C C . ILE A 1 158 ? -18.501 0.772 47.296 1.00 56.47 158 ILE A C 1
ATOM 1278 O O . ILE A 1 158 ? -17.796 -0.066 46.744 1.00 56.47 158 ILE A O 1
ATOM 1282 N N . ASN A 1 159 ? -19.577 0.395 47.996 1.00 58.72 159 ASN A N 1
ATOM 1283 C CA . ASN A 1 159 ? -20.018 -1.011 48.060 1.00 58.72 159 ASN A CA 1
ATOM 1284 C C . ASN A 1 159 ? -21.272 -1.352 47.233 1.00 58.72 159 ASN A C 1
ATOM 1286 O O . ASN A 1 159 ? -21.558 -2.534 47.066 1.00 58.72 159 ASN A O 1
ATOM 1290 N N . ASP A 1 160 ? -21.935 -0.381 46.594 1.00 60.12 160 ASP A N 1
ATOM 1291 C CA . ASP A 1 160 ? -23.205 -0.635 45.883 1.00 60.12 160 ASP A CA 1
ATOM 1292 C C . ASP A 1 160 ? -23.113 -0.667 44.353 1.00 60.12 160 ASP A C 1
ATOM 1294 O O . ASP A 1 160 ? -24.129 -0.696 43.653 1.00 60.12 160 ASP A O 1
ATOM 1298 N N . MET A 1 161 ? -21.906 -0.748 43.784 1.00 55.31 161 MET A N 1
ATOM 1299 C CA . MET A 1 161 ? -21.776 -1.017 42.351 1.00 55.31 161 MET A CA 1
ATOM 1300 C C . MET A 1 161 ? -22.042 -2.505 42.086 1.00 55.31 161 MET A C 1
ATOM 1302 O O . MET A 1 161 ? -21.128 -3.328 41.987 1.00 55.31 161 MET A O 1
ATOM 1306 N N . GLN A 1 162 ? -23.332 -2.844 42.006 1.00 61.78 162 GLN A N 1
ATOM 1307 C CA . GLN A 1 162 ? -23.845 -4.158 41.640 1.00 61.78 162 GLN A CA 1
ATOM 1308 C C . GLN A 1 162 ? -23.087 -4.677 40.418 1.00 61.78 162 GLN A C 1
ATOM 1310 O O . GLN A 1 162 ? -23.249 -4.187 39.296 1.00 61.78 162 GLN A O 1
ATOM 1315 N N . ARG A 1 163 ? -22.238 -5.689 40.639 1.00 62.53 163 ARG A N 1
ATOM 1316 C CA . ARG A 1 163 ? -21.596 -6.427 39.552 1.00 62.53 163 ARG A CA 1
ATOM 1317 C C . ARG A 1 163 ? -22.701 -6.886 38.597 1.00 62.53 163 ARG A C 1
ATOM 1319 O O . ARG A 1 163 ? -23.605 -7.597 39.045 1.00 62.53 163 ARG A O 1
ATOM 1326 N N . PRO A 1 164 ? -22.650 -6.529 37.301 1.00 63.44 164 PRO A N 1
ATOM 1327 C CA . PRO A 1 164 ? -23.632 -7.011 36.345 1.00 63.44 164 PRO A CA 1
ATOM 1328 C C . PRO A 1 164 ? -23.636 -8.538 36.393 1.00 63.44 164 PRO A C 1
ATOM 1330 O O . PRO A 1 164 ? -22.591 -9.179 36.239 1.00 63.44 164 PRO A O 1
ATOM 1333 N N . LYS A 1 165 ? -24.813 -9.109 36.680 1.00 64.25 165 LYS A N 1
ATOM 1334 C CA . LYS A 1 165 ? -25.024 -10.554 36.807 1.00 64.25 165 LYS A CA 1
ATOM 1335 C C . LYS A 1 165 ? -24.393 -11.244 35.595 1.00 64.25 165 LYS A C 1
ATOM 1337 O O . LYS A 1 165 ? -24.742 -10.942 34.452 1.00 64.25 165 LYS A O 1
ATOM 1342 N N . ARG A 1 166 ? -23.426 -12.138 35.849 1.00 60.19 166 ARG A N 1
ATOM 1343 C CA . ARG A 1 166 ? -22.776 -12.959 34.816 1.00 60.19 166 ARG A CA 1
ATOM 1344 C C . ARG A 1 166 ? -23.873 -13.630 33.989 1.00 60.19 166 ARG A C 1
ATOM 1346 O O . ARG A 1 166 ? -24.674 -14.389 34.529 1.00 60.19 166 ARG A O 1
ATOM 1353 N N . LYS A 1 167 ? -23.924 -13.323 32.689 1.00 68.25 167 LYS A N 1
ATOM 1354 C CA . LYS A 1 167 ? -24.809 -14.016 31.747 1.00 68.25 167 LYS A CA 1
ATOM 1355 C C . LYS A 1 167 ? -24.495 -15.513 31.819 1.00 68.25 167 LYS A C 1
ATOM 1357 O O . LYS A 1 167 ? -23.322 -15.885 31.838 1.00 68.25 167 LYS A O 1
ATOM 1362 N N . LYS A 1 168 ? -25.543 -16.337 31.914 1.00 74.69 168 LYS A N 1
ATOM 1363 C CA . LYS A 1 168 ? -25.431 -17.800 31.956 1.00 74.69 168 LYS A CA 1
ATOM 1364 C C . LYS A 1 168 ? -24.613 -18.296 30.751 1.00 74.69 168 LYS A C 1
ATOM 1366 O O . LYS A 1 168 ? -24.701 -17.681 29.683 1.00 74.69 168 LYS A O 1
ATOM 1371 N N . PRO A 1 169 ? -23.806 -19.357 30.919 1.00 75.00 169 PRO A N 1
ATOM 1372 C CA . PRO A 1 169 ? -23.064 -19.957 29.819 1.00 75.00 169 PRO A CA 1
ATOM 1373 C C . PRO A 1 169 ? -24.030 -20.340 28.693 1.00 75.00 169 PRO A C 1
ATOM 1375 O O . PRO A 1 169 ? -25.090 -20.909 28.939 1.00 75.00 169 PRO A O 1
ATOM 1378 N N . ILE A 1 170 ? -23.674 -19.953 27.469 1.00 74.06 170 ILE A N 1
ATOM 1379 C CA . ILE A 1 170 ? -24.414 -20.304 26.257 1.00 74.06 170 ILE A CA 1
ATOM 1380 C C . ILE A 1 170 ? -24.219 -21.806 26.050 1.00 74.06 170 ILE A C 1
ATOM 1382 O O . ILE A 1 170 ? -23.079 -22.265 25.991 1.00 74.06 170 ILE A O 1
ATOM 1386 N N . ASP A 1 171 ? -25.315 -22.557 25.991 1.00 79.50 171 ASP A N 1
ATOM 1387 C CA . ASP A 1 171 ? -25.287 -23.987 25.701 1.00 79.50 171 ASP A CA 1
ATOM 1388 C C . ASP A 1 171 ? -25.022 -24.204 24.201 1.00 79.50 171 ASP A C 1
ATOM 1390 O O . ASP A 1 171 ? -25.747 -23.695 23.344 1.00 79.50 171 ASP A O 1
ATOM 1394 N N . TYR A 1 172 ? -23.937 -24.914 23.887 1.00 73.75 172 TYR A N 1
ATOM 1395 C CA . TYR A 1 172 ? -23.484 -25.198 22.520 1.00 73.75 172 TYR A CA 1
ATOM 1396 C C . TYR A 1 172 ? -23.845 -26.623 22.062 1.00 73.75 172 TYR A C 1
ATOM 1398 O O . TYR A 1 172 ? -23.380 -27.062 21.006 1.00 73.75 172 TYR A O 1
ATOM 1406 N N . SER A 1 173 ? -24.668 -27.350 22.823 1.00 76.19 173 SER A N 1
ATOM 1407 C CA . SER A 1 173 ? -25.077 -28.731 22.531 1.00 76.19 173 SER A CA 1
ATOM 1408 C C . SER A 1 173 ? -25.753 -28.910 21.155 1.00 76.19 173 SER A C 1
ATOM 1410 O O . SER A 1 173 ? -25.551 -29.941 20.514 1.00 76.19 173 SER A O 1
ATOM 1412 N N . ASN A 1 174 ? -26.412 -27.877 20.616 1.00 60.12 174 ASN A N 1
ATOM 1413 C CA . ASN A 1 174 ? -27.125 -27.943 19.326 1.00 60.12 174 ASN A CA 1
ATOM 1414 C C . ASN A 1 174 ? -26.289 -27.585 18.074 1.00 60.12 174 ASN A C 1
ATOM 1416 O O . ASN A 1 174 ? -26.814 -27.569 16.963 1.00 60.12 174 ASN A O 1
ATOM 1420 N N . LEU A 1 175 ? -24.983 -27.311 18.190 1.00 58.78 175 LEU A N 1
ATOM 1421 C CA . LEU A 1 175 ? -24.157 -26.911 17.030 1.00 58.78 175 LEU A CA 1
ATOM 1422 C C . LEU A 1 175 ? -23.616 -28.071 16.180 1.00 58.78 175 LEU A C 1
ATOM 1424 O O . LEU A 1 175 ? -23.017 -27.825 15.131 1.00 58.78 175 LEU A O 1
ATOM 1428 N N . LYS A 1 176 ? -23.839 -29.328 16.580 1.00 59.31 176 LYS A N 1
ATOM 1429 C CA . LYS A 1 176 ? -23.384 -30.500 15.811 1.00 59.31 176 LYS A CA 1
ATOM 1430 C C . LYS A 1 176 ? -24.237 -30.814 14.575 1.00 59.31 176 LYS A C 1
ATOM 1432 O O . LYS A 1 176 ? -23.744 -31.506 13.687 1.00 59.31 176 LYS A O 1
ATOM 1437 N N . GLU A 1 177 ? -25.450 -30.276 14.451 1.00 58.84 177 GLU A N 1
ATOM 1438 C CA . GLU A 1 177 ? -26.323 -30.579 13.302 1.00 58.84 177 GLU A CA 1
ATOM 1439 C C . GLU A 1 177 ? -26.114 -29.660 12.088 1.00 58.84 177 GLU A C 1
ATOM 1441 O O . GLU A 1 177 ? -26.395 -30.048 10.956 1.00 58.84 177 GLU A O 1
ATOM 1446 N N . ILE A 1 178 ? -25.502 -28.485 12.267 1.00 55.75 178 ILE A N 1
ATOM 1447 C CA . ILE A 1 178 ? -25.300 -27.514 11.173 1.00 55.75 178 ILE A CA 1
ATOM 1448 C C . ILE A 1 178 ? -24.157 -27.945 10.222 1.00 55.75 178 ILE A C 1
ATOM 1450 O O . ILE A 1 178 ? -24.051 -27.468 9.092 1.00 55.75 178 ILE A O 1
ATOM 1454 N N . GLY A 1 179 ? -23.327 -28.915 10.623 1.00 52.72 179 GLY A N 1
ATOM 1455 C CA . GLY A 1 179 ? -22.193 -29.407 9.832 1.00 52.72 179 GLY A CA 1
ATOM 1456 C C . GLY A 1 179 ? -22.545 -30.269 8.612 1.00 52.72 179 GLY A C 1
ATOM 1457 O O . GLY A 1 179 ? -21.646 -30.590 7.837 1.00 52.72 179 GLY A O 1
ATOM 1458 N N . LYS A 1 180 ? -23.815 -30.656 8.411 1.00 54.28 180 LYS A N 1
ATOM 1459 C CA . LYS A 1 180 ? -24.199 -31.610 7.348 1.00 54.28 180 LYS A CA 1
ATOM 1460 C C . LYS A 1 180 ? -24.899 -31.005 6.124 1.00 54.28 180 LYS A C 1
ATOM 1462 O O . LYS A 1 180 ? -25.134 -31.736 5.169 1.00 54.28 180 LYS A O 1
ATOM 1467 N N . MET A 1 181 ? -25.170 -29.695 6.079 1.00 48.72 181 MET A N 1
ATOM 1468 C CA . MET A 1 181 ? -26.001 -29.097 5.012 1.00 48.72 181 MET A CA 1
ATOM 1469 C C . MET A 1 181 ? -25.285 -28.208 3.975 1.00 48.72 181 MET A C 1
ATOM 1471 O O . MET A 1 181 ? -25.938 -27.541 3.179 1.00 48.72 181 MET A O 1
ATOM 1475 N N . SER A 1 182 ? -23.952 -28.212 3.898 1.00 47.78 182 SER A N 1
ATOM 1476 C CA . SER A 1 182 ? -23.208 -27.341 2.966 1.00 47.78 182 SER A CA 1
ATOM 1477 C C . SER A 1 182 ? -22.578 -28.101 1.787 1.00 47.78 182 SER A C 1
ATOM 1479 O O . SER A 1 182 ? -21.361 -28.090 1.606 1.00 47.78 182 SER A O 1
ATOM 1481 N N . ARG A 1 183 ? -23.412 -28.739 0.956 1.00 50.50 183 ARG A N 1
ATOM 1482 C C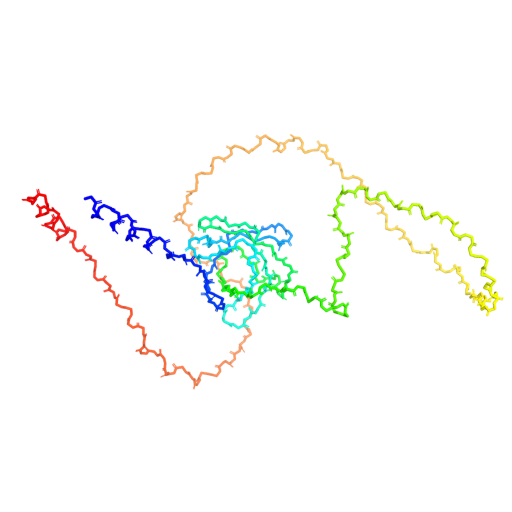A . ARG A 1 183 ? -23.068 -29.135 -0.429 1.00 50.50 183 ARG A CA 1
ATOM 1483 C C . ARG A 1 183 ? -24.088 -28.588 -1.436 1.00 50.50 183 ARG A C 1
ATOM 1485 O O . ARG A 1 183 ? -24.441 -29.262 -2.398 1.00 50.50 183 ARG A O 1
ATOM 1492 N N . PHE A 1 184 ? -24.576 -27.366 -1.220 1.00 46.72 184 PHE A N 1
ATOM 1493 C CA . PHE A 1 184 ? -25.387 -26.697 -2.232 1.00 46.72 184 PHE A CA 1
ATOM 1494 C C . PHE A 1 184 ? -24.497 -26.118 -3.330 1.00 46.72 184 PHE A C 1
ATOM 1496 O O . PHE A 1 184 ? -23.644 -25.259 -3.113 1.00 46.72 184 PHE A O 1
ATOM 1503 N N . ASN A 1 185 ? -24.715 -26.677 -4.513 1.00 45.22 185 ASN A N 1
ATOM 1504 C CA . ASN A 1 185 ? -24.109 -26.372 -5.791 1.00 45.22 185 ASN A CA 1
ATOM 1505 C C . ASN A 1 185 ? -24.521 -24.951 -6.216 1.00 45.22 185 ASN A C 1
ATOM 1507 O O . ASN A 1 185 ? -25.659 -24.728 -6.627 1.00 45.22 185 ASN A O 1
ATOM 1511 N N . ILE A 1 186 ? -23.625 -23.970 -6.090 1.00 45.88 186 ILE A N 1
ATOM 1512 C CA . ILE A 1 186 ? -23.890 -22.601 -6.548 1.00 45.88 186 ILE A CA 1
ATOM 1513 C C . ILE A 1 186 ? -23.598 -22.547 -8.054 1.00 45.88 186 ILE A C 1
ATOM 1515 O O . ILE A 1 186 ? -22.508 -22.165 -8.475 1.00 45.88 186 ILE A O 1
ATOM 1519 N N . LYS A 1 187 ? -24.582 -22.925 -8.879 1.00 41.59 187 LYS A N 1
ATOM 1520 C CA . LYS A 1 187 ? -24.691 -22.400 -10.249 1.00 41.59 187 LYS A CA 1
ATOM 1521 C C . LYS A 1 187 ? -25.257 -20.987 -10.137 1.00 41.59 187 LYS A C 1
ATOM 1523 O O . LYS A 1 187 ? -26.435 -20.804 -9.845 1.00 41.59 187 LYS A O 1
ATOM 1528 N N . THR A 1 188 ? -24.409 -19.983 -10.320 1.00 41.38 188 THR A N 1
ATOM 1529 C CA . THR A 1 188 ? -24.846 -18.589 -10.421 1.00 41.38 188 THR A CA 1
ATOM 1530 C C . THR A 1 188 ? -25.572 -18.378 -11.747 1.00 41.38 188 THR A C 1
ATOM 1532 O O . THR A 1 188 ? -24.944 -18.428 -12.801 1.00 41.38 188 THR A O 1
ATOM 1535 N N . ASN A 1 189 ? -26.881 -18.144 -11.677 1.00 38.75 189 ASN A N 1
ATOM 1536 C CA . ASN A 1 189 ? -27.702 -17.628 -12.768 1.00 38.75 189 ASN A CA 1
ATOM 1537 C C . ASN A 1 189 ? -27.786 -16.098 -12.594 1.00 38.75 189 ASN A C 1
ATOM 1539 O O . ASN A 1 189 ? -28.275 -15.637 -11.561 1.00 38.75 189 ASN A O 1
ATOM 1543 N N . TYR A 1 190 ? -27.230 -15.329 -13.533 1.00 43.28 190 TYR A N 1
ATOM 1544 C CA . TYR A 1 190 ? -27.008 -13.879 -13.412 1.00 43.28 190 TYR A CA 1
ATOM 1545 C C . TYR A 1 190 ? -27.931 -13.022 -14.291 1.00 43.28 190 TYR A C 1
ATOM 1547 O O . TYR A 1 190 ? -27.623 -11.856 -14.495 1.00 43.28 190 TYR A O 1
ATOM 1555 N N . ASP A 1 191 ? -29.079 -13.535 -14.742 1.00 46.84 191 ASP A N 1
ATOM 1556 C CA . ASP A 1 191 ? -29.829 -12.849 -15.809 1.00 46.84 191 ASP A CA 1
ATOM 1557 C C . ASP A 1 191 ? -31.194 -12.252 -15.436 1.00 46.84 191 ASP A C 1
ATOM 1559 O O . ASP A 1 191 ? -31.905 -11.818 -16.328 1.00 46.84 191 ASP A O 1
ATOM 1563 N N . ASN A 1 192 ? -31.598 -12.136 -14.163 1.00 48.53 192 ASN A N 1
ATOM 1564 C CA . ASN A 1 192 ? -32.911 -11.533 -13.852 1.00 48.53 192 ASN A CA 1
ATOM 1565 C C . ASN A 1 192 ? -32.971 -10.748 -12.531 1.00 48.53 192 ASN A C 1
ATOM 1567 O O . ASN A 1 192 ? -33.660 -11.142 -11.591 1.00 48.53 192 ASN A O 1
ATOM 1571 N N . LEU A 1 193 ? -32.308 -9.592 -12.464 1.00 44.53 193 LEU A N 1
ATOM 1572 C CA . LEU A 1 193 ? -32.615 -8.571 -11.454 1.00 44.53 193 LEU A CA 1
ATOM 1573 C C . LEU A 1 193 ? -33.266 -7.368 -12.139 1.00 44.53 193 LEU A C 1
ATOM 1575 O O . LEU A 1 193 ? -32.591 -6.502 -12.685 1.00 44.53 193 LEU A O 1
ATOM 1579 N N . LYS A 1 194 ? -34.605 -7.367 -12.115 1.00 44.66 194 LYS A N 1
ATOM 1580 C CA . LYS A 1 194 ? -35.452 -6.241 -12.515 1.00 44.66 194 LYS A CA 1
ATOM 1581 C C . LYS A 1 194 ? -35.245 -5.058 -11.567 1.00 44.66 194 LYS A C 1
ATOM 1583 O O . LYS A 1 194 ? -35.172 -5.205 -10.351 1.00 44.66 194 LYS A O 1
ATOM 1588 N N . GLU A 1 195 ? -35.182 -3.883 -12.170 1.00 53.28 195 GLU A N 1
ATOM 1589 C CA . GLU A 1 195 ? -34.789 -2.591 -11.608 1.00 53.28 195 GLU A CA 1
ATOM 1590 C C . GLU A 1 195 ? -35.941 -1.847 -10.891 1.00 53.28 195 GLU A C 1
ATOM 1592 O O . GLU A 1 195 ? -35.957 -0.622 -10.861 1.00 53.28 195 GLU A O 1
ATOM 1597 N N . SER A 1 196 ? -36.939 -2.543 -10.324 1.00 50.94 196 SER A N 1
ATOM 1598 C CA . SER A 1 196 ? -38.203 -1.895 -9.908 1.00 50.94 196 SER A CA 1
ATOM 1599 C C . SER A 1 196 ? -38.400 -1.610 -8.414 1.00 50.94 196 SER A C 1
ATOM 1601 O O . SER A 1 196 ? -39.348 -0.908 -8.075 1.00 50.94 196 SER A O 1
ATOM 1603 N N . ASP A 1 197 ? -37.532 -2.066 -7.505 1.00 48.66 197 ASP A N 1
ATOM 1604 C CA . ASP A 1 197 ? -37.894 -2.086 -6.069 1.00 48.66 197 ASP A CA 1
ATOM 1605 C C . ASP A 1 197 ? -37.070 -1.142 -5.167 1.00 48.66 197 ASP A C 1
ATOM 1607 O O . ASP A 1 197 ? -37.102 -1.254 -3.941 1.00 48.66 197 ASP A O 1
ATOM 1611 N N . LEU A 1 198 ? -36.347 -0.169 -5.735 1.00 51.50 198 LEU A N 1
ATOM 1612 C CA . LEU A 1 198 ? -35.489 0.754 -4.967 1.00 51.50 198 LEU A CA 1
ATOM 1613 C C . LEU A 1 198 ? -36.103 2.129 -4.643 1.00 51.50 198 LEU A C 1
ATOM 1615 O O . LEU A 1 198 ? -35.414 2.981 -4.082 1.00 51.50 198 LEU A O 1
ATOM 1619 N N . GLU A 1 199 ? -37.399 2.337 -4.885 1.00 47.94 199 GLU A N 1
ATOM 1620 C CA . GLU A 1 199 ? -38.093 3.588 -4.541 1.00 47.94 199 GLU A CA 1
ATOM 1621 C C . GLU A 1 199 ? -39.181 3.425 -3.470 1.00 47.94 199 GLU A C 1
ATOM 1623 O O . GLU A 1 199 ? -40.342 3.763 -3.683 1.00 47.94 199 GLU A O 1
ATOM 1628 N N . ARG A 1 200 ? -38.825 2.988 -2.257 1.00 49.44 200 ARG A N 1
ATOM 1629 C CA . ARG A 1 200 ? -39.608 3.360 -1.063 1.00 49.44 200 ARG A CA 1
ATOM 1630 C C . ARG A 1 200 ? -38.707 3.655 0.124 1.00 49.44 200 ARG A C 1
ATOM 1632 O O . ARG A 1 200 ? -38.156 2.758 0.749 1.00 49.44 200 ARG A O 1
ATOM 1639 N N . GLY A 1 201 ? -38.646 4.938 0.474 1.00 47.50 201 GLY A N 1
ATOM 1640 C CA . GLY A 1 201 ? -38.422 5.337 1.860 1.00 47.50 201 GLY A CA 1
ATOM 1641 C C . GLY A 1 201 ? -37.185 6.178 2.136 1.00 47.50 201 GLY A C 1
ATOM 1642 O O . GLY A 1 201 ? -36.445 5.842 3.047 1.00 47.50 201 GLY A O 1
ATOM 1643 N N . PHE A 1 202 ? -36.992 7.312 1.456 1.00 43.22 202 PHE A N 1
ATOM 1644 C CA . PHE A 1 202 ? -36.241 8.420 2.058 1.00 43.22 202 PHE A CA 1
ATOM 1645 C C . PHE A 1 202 ? -36.900 9.765 1.744 1.00 43.22 202 PHE A C 1
ATOM 1647 O O . PHE A 1 202 ? -37.072 10.154 0.591 1.00 43.22 202 PHE A O 1
ATOM 1654 N N . GLY A 1 203 ? -37.309 10.452 2.813 1.00 41.38 203 GLY A N 1
ATOM 1655 C CA . GLY A 1 203 ? -38.029 11.718 2.779 1.00 41.38 203 GLY A CA 1
ATOM 1656 C C . GLY A 1 203 ? -37.280 12.812 2.020 1.00 41.38 203 GLY A C 1
ATOM 1657 O O . GLY A 1 203 ? -36.087 13.051 2.223 1.00 41.38 203 GLY A O 1
ATOM 1658 N N . LYS A 1 204 ? -38.025 13.502 1.155 1.00 42.91 204 LYS A N 1
ATOM 1659 C CA . LYS A 1 204 ? -37.579 14.645 0.359 1.00 42.91 204 LYS A CA 1
ATOM 1660 C C . LYS A 1 204 ? -37.250 15.833 1.277 1.00 42.91 204 LYS A C 1
ATOM 1662 O O . LYS A 1 204 ? -38.122 16.635 1.591 1.00 42.91 204 LYS A O 1
ATOM 1667 N N . LYS A 1 205 ? -35.983 15.996 1.669 1.00 51.47 205 LYS A N 1
ATOM 1668 C CA . LYS A 1 205 ? -35.447 17.318 2.038 1.00 51.47 205 LYS A CA 1
ATOM 1669 C C . LYS A 1 205 ? -35.035 18.024 0.752 1.00 51.47 205 LYS A C 1
ATOM 1671 O O . LYS A 1 205 ? -34.005 17.698 0.166 1.00 51.47 205 LYS A O 1
ATOM 1676 N N . GLN A 1 206 ? -35.862 18.963 0.299 1.00 41.41 206 GLN A N 1
ATOM 1677 C CA . GLN A 1 206 ? -35.547 19.801 -0.851 1.00 41.41 206 GLN A CA 1
ATOM 1678 C C . GLN A 1 206 ? -34.397 20.752 -0.501 1.00 41.41 206 GLN A C 1
ATOM 1680 O O . GLN A 1 206 ? -34.585 21.746 0.195 1.00 41.41 206 GLN A O 1
ATOM 1685 N N . PHE A 1 207 ? -33.199 20.454 -0.996 1.00 40.84 207 PHE A N 1
ATOM 1686 C CA . PHE A 1 207 ? -32.151 21.457 -1.130 1.00 40.84 207 PHE A CA 1
ATOM 1687 C C . PHE A 1 207 ? -32.354 22.163 -2.472 1.00 40.84 207 PHE A C 1
ATOM 1689 O O . PHE A 1 207 ? -32.108 21.583 -3.529 1.00 40.84 207 PHE A O 1
ATOM 1696 N N . LYS A 1 208 ? -32.807 23.423 -2.431 1.00 44.19 208 LYS A N 1
ATOM 1697 C CA . LYS A 1 208 ? -32.719 24.343 -3.572 1.00 44.19 208 LYS A CA 1
ATOM 1698 C C . LYS A 1 208 ? -31.237 24.587 -3.862 1.00 44.19 208 LYS A C 1
ATOM 1700 O O . LYS A 1 208 ? -30.588 25.374 -3.179 1.00 44.19 208 LYS A O 1
ATOM 1705 N N . ILE A 1 209 ? -30.698 23.885 -4.854 1.00 45.00 209 ILE A N 1
ATOM 1706 C CA . ILE A 1 209 ? -29.376 24.173 -5.410 1.00 45.00 209 ILE A CA 1
ATOM 1707 C C . ILE A 1 209 ? -29.572 25.187 -6.535 1.00 45.00 209 ILE A C 1
ATOM 1709 O O . ILE A 1 209 ? -30.339 24.971 -7.472 1.00 45.00 209 ILE A O 1
ATOM 1713 N N . ASN A 1 210 ? -28.896 26.321 -6.389 1.00 43.06 210 ASN A N 1
ATOM 1714 C CA . ASN A 1 210 ? -28.934 27.460 -7.291 1.00 43.06 210 ASN A CA 1
ATOM 1715 C C . ASN A 1 210 ? -28.235 27.088 -8.616 1.00 43.06 210 ASN A C 1
ATOM 1717 O O . ASN A 1 210 ? -27.008 27.013 -8.678 1.00 43.06 210 ASN A O 1
ATOM 1721 N N . LYS A 1 211 ? -29.014 26.803 -9.669 1.00 49.75 211 LYS A N 1
ATOM 1722 C CA . LYS A 1 211 ? -28.521 26.531 -11.030 1.00 49.75 211 LYS A CA 1
ATOM 1723 C C . LYS A 1 211 ? -28.134 27.848 -11.706 1.00 49.75 211 LYS A C 1
ATOM 1725 O O . LYS A 1 211 ? -28.969 28.475 -12.352 1.00 49.75 211 LYS A O 1
ATOM 1730 N N . LYS A 1 212 ? -26.881 28.290 -11.566 1.00 47.91 212 LYS A N 1
ATOM 1731 C CA . LYS A 1 212 ? -26.378 29.429 -12.361 1.00 47.91 212 LYS A CA 1
ATOM 1732 C C . LYS A 1 212 ? -24.925 29.319 -12.838 1.00 47.91 212 LYS A C 1
ATOM 1734 O O . LYS A 1 212 ? -24.333 30.333 -13.180 1.00 47.91 212 LYS A O 1
ATOM 1739 N N . SER A 1 213 ? -24.336 28.120 -12.909 1.00 48.19 213 SER A N 1
ATOM 1740 C CA . SER A 1 213 ? -22.921 27.992 -13.314 1.00 48.19 213 SER A CA 1
ATOM 1741 C C . SER A 1 213 ? -22.559 26.759 -14.157 1.00 48.19 213 SER A C 1
ATOM 1743 O O . SER A 1 213 ? -21.416 26.316 -14.098 1.00 48.19 213 SER A O 1
ATOM 1745 N N . GLU A 1 214 ? -23.484 26.197 -14.945 1.00 46.94 214 GLU A N 1
ATOM 1746 C CA . GLU A 1 214 ? -23.232 24.963 -15.726 1.00 46.94 214 GLU A CA 1
ATOM 1747 C C . GLU A 1 214 ? -23.116 25.135 -17.254 1.00 46.94 214 GLU A C 1
ATOM 1749 O O . GLU A 1 214 ? -22.941 24.149 -17.958 1.00 46.94 214 GLU A O 1
ATOM 1754 N N . SER A 1 215 ? -23.100 26.351 -17.807 1.00 48.88 215 SER A N 1
ATOM 1755 C CA . SER A 1 215 ? -23.049 26.544 -19.272 1.00 48.88 215 SER A CA 1
ATOM 1756 C C . SER A 1 215 ? -21.647 26.670 -19.895 1.00 48.88 215 SER A C 1
ATOM 1758 O O . SER A 1 215 ? -21.539 27.122 -21.030 1.00 48.88 215 SER A O 1
ATOM 1760 N N . LYS A 1 216 ? -20.555 26.294 -19.207 1.00 51.09 216 LYS A N 1
ATOM 1761 C CA . LYS A 1 216 ? -19.184 26.494 -19.740 1.00 51.09 216 LYS A CA 1
ATOM 1762 C C . LYS A 1 216 ? -18.347 25.247 -20.041 1.00 51.09 216 LYS A C 1
ATOM 1764 O O . LYS A 1 216 ? -17.219 25.411 -20.486 1.00 51.09 216 LYS A O 1
ATOM 1769 N N . TYR A 1 217 ? -18.865 24.028 -19.865 1.00 48.38 217 TYR A N 1
ATOM 1770 C CA . TYR A 1 217 ? -18.053 22.811 -20.070 1.00 48.38 217 TYR A CA 1
ATOM 1771 C C . TYR A 1 217 ? -18.708 21.696 -20.904 1.00 48.38 217 TYR A C 1
ATOM 1773 O O . TYR A 1 217 ? -18.192 20.584 -20.929 1.00 48.38 217 TYR A O 1
ATOM 1781 N N . SER A 1 218 ? -19.795 21.966 -21.633 1.00 47.03 218 SER A N 1
ATOM 1782 C CA . SER A 1 218 ? -20.461 20.949 -22.467 1.00 47.03 218 SER A CA 1
ATOM 1783 C C . SER A 1 218 ? -19.804 20.677 -23.834 1.00 47.03 218 SER A C 1
ATOM 1785 O O . SER A 1 218 ? -20.281 19.801 -24.539 1.00 47.03 218 SER A O 1
ATOM 1787 N N . ASN A 1 219 ? -18.707 21.353 -24.205 1.00 52.19 219 ASN A N 1
ATOM 1788 C CA . ASN A 1 219 ? -18.122 21.265 -25.560 1.00 52.19 219 ASN A CA 1
ATOM 1789 C C . ASN A 1 219 ? -16.779 20.508 -25.675 1.00 52.19 219 ASN A C 1
ATOM 1791 O O . ASN A 1 219 ? -16.079 20.688 -26.662 1.00 52.19 219 ASN A O 1
ATOM 1795 N N . LEU A 1 220 ? -16.374 19.677 -24.704 1.00 53.25 220 LEU A N 1
ATOM 1796 C CA . LEU A 1 220 ? -15.045 19.024 -24.742 1.00 53.25 220 LEU A CA 1
ATOM 1797 C C . LEU A 1 220 ? -15.033 17.508 -24.482 1.00 53.25 220 LEU A C 1
ATOM 1799 O O . LEU A 1 220 ? -14.024 16.964 -24.045 1.00 53.25 220 LEU A O 1
ATOM 1803 N N . MET A 1 221 ? -16.126 16.802 -24.772 1.00 48.41 221 MET A N 1
ATOM 1804 C CA . MET A 1 221 ? -16.149 15.332 -24.736 1.00 48.41 221 MET A CA 1
ATOM 1805 C C . MET A 1 221 ? -16.734 14.754 -26.032 1.00 48.41 221 MET A C 1
ATOM 1807 O O . MET A 1 221 ? -17.687 13.981 -26.000 1.00 48.41 221 MET A O 1
ATOM 1811 N N . GLU A 1 222 ? -16.146 15.098 -27.181 1.00 44.72 222 GLU A N 1
ATOM 1812 C CA . GLU A 1 222 ? -16.163 14.191 -28.333 1.00 44.72 222 GLU A CA 1
ATOM 1813 C C . GLU A 1 222 ? -15.140 13.085 -28.057 1.00 44.72 222 GLU A C 1
ATOM 1815 O O . GLU A 1 222 ? -13.950 13.192 -28.353 1.00 44.72 222 GLU A O 1
ATOM 1820 N N . PHE A 1 223 ? -15.601 12.016 -27.409 1.00 45.91 223 PHE A N 1
ATOM 1821 C CA . PHE A 1 223 ? -14.878 10.755 -27.443 1.00 45.91 223 PHE A CA 1
ATOM 1822 C C . PHE A 1 223 ? -14.908 10.261 -28.886 1.00 45.91 223 PHE A C 1
ATOM 1824 O O . PHE A 1 223 ? -15.971 9.925 -29.404 1.00 45.91 223 PHE A O 1
ATOM 1831 N N . SER A 1 224 ? -13.741 10.224 -29.525 1.00 41.56 224 SER A N 1
ATOM 1832 C CA . SER A 1 224 ? -13.551 9.569 -30.810 1.00 41.56 224 SER A CA 1
ATOM 1833 C C . SER A 1 224 ? -13.982 8.108 -30.688 1.00 41.56 224 SER A C 1
ATOM 1835 O O . SER A 1 224 ? -13.293 7.257 -30.122 1.00 41.56 224 SER A O 1
ATOM 1837 N N . THR A 1 225 ? -15.169 7.809 -31.204 1.00 47.81 225 THR A N 1
ATOM 1838 C CA . THR A 1 225 ? -15.599 6.445 -31.478 1.00 47.81 225 THR A CA 1
ATOM 1839 C C . THR A 1 225 ? -14.653 5.888 -32.530 1.00 47.81 225 THR A C 1
ATOM 1841 O O . THR A 1 225 ? -14.753 6.228 -33.707 1.00 47.81 225 THR A O 1
ATOM 1844 N N . ILE A 1 226 ? -13.689 5.076 -32.097 1.00 57.53 226 ILE A N 1
ATOM 1845 C CA . ILE A 1 226 ? -12.855 4.290 -33.003 1.00 57.53 226 ILE A CA 1
ATOM 1846 C C . ILE A 1 226 ? -13.821 3.383 -33.778 1.00 57.53 226 ILE A C 1
ATOM 1848 O O . ILE A 1 226 ? -14.516 2.584 -33.142 1.00 57.53 226 ILE A O 1
ATOM 1852 N N . PRO A 1 227 ? -13.937 3.516 -35.113 1.00 69.69 227 PRO A N 1
ATOM 1853 C CA . PRO A 1 227 ? -14.823 2.657 -35.879 1.00 69.69 227 PRO A CA 1
ATOM 1854 C C . PRO A 1 227 ? -14.352 1.203 -35.731 1.00 69.69 227 PRO A C 1
ATOM 1856 O O . PRO A 1 227 ? -13.140 0.957 -35.728 1.00 69.69 227 PRO A O 1
ATOM 1859 N N . PRO A 1 228 ? -15.274 0.236 -35.591 1.00 60.72 228 PRO A N 1
ATOM 1860 C CA . PRO A 1 228 ? -14.907 -1.168 -35.469 1.00 60.72 228 PRO A CA 1
ATOM 1861 C C . PRO A 1 228 ? -14.069 -1.579 -36.684 1.00 60.72 228 PRO A C 1
ATOM 1863 O O . PRO A 1 228 ? -14.472 -1.386 -37.834 1.00 60.72 228 PRO A O 1
ATOM 1866 N N . LEU A 1 229 ? -12.865 -2.095 -36.424 1.00 63.25 229 LEU A N 1
ATOM 1867 C CA . LEU A 1 229 ? -11.958 -2.539 -37.476 1.00 63.25 229 LEU A CA 1
ATOM 1868 C C . LEU A 1 229 ? -12.615 -3.694 -38.242 1.00 63.25 229 LEU A C 1
ATOM 1870 O O . LEU A 1 229 ? -12.959 -4.721 -37.667 1.00 63.25 229 LEU A O 1
ATOM 1874 N N . ASN A 1 230 ? -12.779 -3.516 -39.550 1.00 77.19 230 ASN A N 1
ATOM 1875 C CA . ASN A 1 230 ? -13.353 -4.522 -40.435 1.00 77.19 230 ASN A CA 1
ATOM 1876 C C . ASN A 1 230 ? -12.390 -5.718 -40.561 1.00 77.19 230 ASN A C 1
ATOM 1878 O O . ASN A 1 230 ? -11.337 -5.605 -41.197 1.00 77.19 230 ASN A O 1
ATOM 1882 N N . GLU A 1 231 ? -12.759 -6.856 -39.969 1.00 72.75 231 GLU A N 1
ATOM 1883 C CA . GLU A 1 231 ? -11.954 -8.088 -39.879 1.00 72.75 231 GLU A CA 1
ATOM 1884 C C . GLU A 1 231 ? -11.436 -8.579 -41.242 1.00 72.75 231 GLU A C 1
ATOM 1886 O O . GLU A 1 231 ? -10.321 -9.093 -41.347 1.00 72.75 231 GLU A O 1
ATOM 1891 N N . LYS A 1 232 ? -12.174 -8.313 -42.329 1.00 76.94 232 LYS A N 1
ATOM 1892 C CA . LYS A 1 232 ? -11.757 -8.680 -43.695 1.00 76.94 232 LYS A CA 1
ATOM 1893 C C . LYS A 1 232 ? -10.489 -7.954 -44.153 1.00 76.94 232 LYS A C 1
ATOM 1895 O O . LYS A 1 232 ? -9.726 -8.485 -44.957 1.00 76.94 232 LYS A O 1
ATOM 1900 N N . LYS A 1 233 ? -10.243 -6.740 -43.649 1.00 77.25 233 LYS A N 1
ATOM 1901 C CA . LYS A 1 233 ? -9.054 -5.945 -44.000 1.00 77.25 233 LYS A CA 1
ATOM 1902 C C . LYS A 1 233 ? -7.808 -6.434 -43.258 1.00 77.25 233 LYS A C 1
ATOM 1904 O O . LYS A 1 233 ? -6.711 -6.318 -43.790 1.00 77.25 233 LYS A O 1
ATOM 1909 N N . ILE A 1 234 ? -7.994 -7.016 -42.073 1.00 76.69 234 ILE A N 1
ATOM 1910 C CA . ILE A 1 234 ? -6.923 -7.580 -41.248 1.00 76.69 234 ILE A CA 1
ATOM 1911 C C . ILE A 1 234 ? -6.375 -8.854 -41.903 1.00 76.69 234 ILE A C 1
ATOM 1913 O O . ILE A 1 234 ? -5.169 -8.959 -42.111 1.00 76.69 234 ILE A O 1
ATOM 1917 N N . HIS A 1 235 ? -7.248 -9.767 -42.343 1.00 75.94 235 HIS A N 1
ATOM 1918 C CA . HIS A 1 235 ? -6.820 -11.005 -43.009 1.00 75.94 235 HIS A CA 1
ATOM 1919 C C . HIS A 1 235 ? -5.995 -10.768 -44.283 1.00 75.94 235 HIS A C 1
ATOM 1921 O O . HIS A 1 235 ? -5.021 -11.476 -44.517 1.00 75.94 235 HIS A O 1
ATOM 1927 N N . LYS A 1 236 ? -6.321 -9.731 -45.067 1.00 80.56 236 LYS A N 1
ATOM 1928 C CA . LYS A 1 236 ? -5.578 -9.386 -46.293 1.00 80.56 236 LYS A CA 1
ATOM 1929 C C . LYS A 1 236 ? -4.165 -8.849 -46.022 1.00 80.56 236 LYS A C 1
ATOM 1931 O O . LYS A 1 236 ? -3.306 -8.921 -46.894 1.00 80.56 236 LYS A O 1
ATOM 1936 N N . ILE A 1 237 ? -3.928 -8.273 -44.842 1.00 79.81 237 ILE A N 1
ATOM 1937 C CA . ILE A 1 237 ? -2.593 -7.808 -44.439 1.00 79.81 237 ILE A CA 1
ATOM 1938 C C . ILE A 1 237 ? -1.744 -9.001 -43.994 1.00 79.81 237 ILE A C 1
ATOM 1940 O O . ILE A 1 237 ? -0.586 -9.088 -44.388 1.00 79.81 237 ILE A O 1
ATOM 1944 N N . TYR A 1 238 ? -2.326 -9.942 -43.244 1.00 78.94 238 TYR A N 1
ATOM 1945 C CA . TYR A 1 238 ? -1.617 -11.150 -42.813 1.00 78.94 238 TYR A CA 1
ATOM 1946 C C . TYR A 1 238 ? -1.251 -12.069 -43.981 1.00 78.94 238 TYR A C 1
ATOM 1948 O O . TYR A 1 238 ? -0.111 -12.513 -44.046 1.00 78.94 238 TYR A O 1
ATOM 1956 N N . SER A 1 239 ? -2.143 -12.255 -44.960 1.00 78.81 239 SER A N 1
ATOM 1957 C CA . SER A 1 239 ? -1.829 -13.077 -46.137 1.00 78.81 239 SER A CA 1
ATOM 1958 C C . SER A 1 239 ? -0.676 -12.511 -46.974 1.00 78.81 239 SER A C 1
ATOM 1960 O O . SER A 1 239 ? 0.041 -13.256 -47.621 1.00 78.81 239 SER A O 1
ATOM 1962 N N . LYS A 1 240 ? -0.474 -11.186 -46.957 1.00 80.88 240 LYS A N 1
ATOM 1963 C CA . LYS A 1 240 ? 0.598 -10.520 -47.711 1.00 80.88 240 LYS A CA 1
ATOM 1964 C C . LYS A 1 240 ? 1.952 -10.541 -46.990 1.00 80.88 240 LYS A C 1
ATOM 1966 O O . LYS A 1 240 ? 2.963 -10.217 -47.600 1.00 80.88 240 LYS A O 1
ATOM 1971 N N . LEU A 1 241 ? 1.959 -10.868 -45.696 1.00 77.19 241 LEU A N 1
ATOM 1972 C CA . LEU A 1 241 ? 3.170 -11.026 -44.889 1.00 77.19 241 LEU A CA 1
ATOM 1973 C C . LEU A 1 241 ? 3.703 -12.465 -44.907 1.00 77.19 241 LEU A C 1
ATOM 1975 O O . LEU A 1 241 ? 4.871 -12.650 -44.604 1.00 77.19 241 LEU A O 1
ATOM 1979 N N . GLU A 1 242 ? 2.882 -13.457 -45.263 1.00 73.62 242 GLU A N 1
ATOM 1980 C CA . GLU A 1 242 ? 3.318 -14.857 -45.419 1.00 73.62 242 GLU A CA 1
ATOM 1981 C C . GLU A 1 242 ? 3.986 -15.144 -46.777 1.00 73.62 242 GLU A C 1
ATOM 1983 O O . GLU A 1 242 ? 4.639 -16.170 -46.928 1.00 73.62 242 GLU A O 1
ATOM 1988 N N . GLU A 1 243 ? 3.855 -14.243 -47.756 1.00 70.50 243 GLU A N 1
ATOM 1989 C CA . GLU A 1 243 ? 4.494 -14.360 -49.080 1.00 70.50 243 GLU A CA 1
ATOM 1990 C C . GLU A 1 243 ? 5.896 -13.711 -49.160 1.00 70.50 243 GLU A C 1
ATOM 1992 O O . GLU A 1 243 ? 6.499 -13.708 -50.234 1.00 70.50 243 GLU A O 1
ATOM 1997 N N . ILE A 1 244 ? 6.418 -13.154 -48.057 1.00 65.94 244 ILE A N 1
ATOM 1998 C CA . ILE A 1 244 ? 7.764 -12.548 -47.954 1.00 65.94 244 ILE A CA 1
ATOM 1999 C C . ILE A 1 244 ? 8.655 -13.439 -47.091 1.00 65.94 244 ILE A C 1
ATOM 2001 O O . ILE A 1 244 ? 9.806 -13.691 -47.511 1.00 65.94 244 ILE A O 1
#

Mean predicted aligned error: 20.39 Å

Sequence (244 aa):
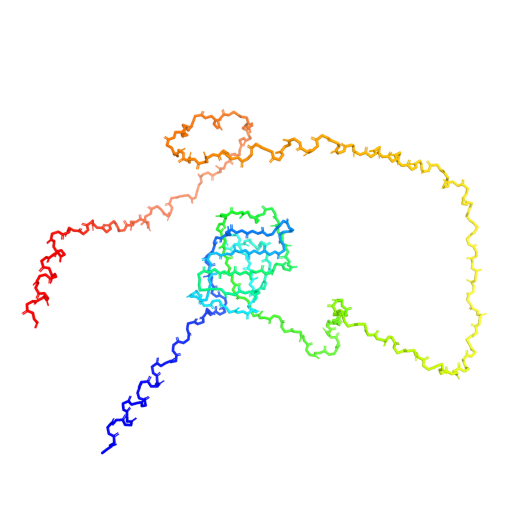MKIPILFAFLIFLIQKNSFSLEVDKKLMFSIINFSKTKRTLLINRGLENGLKKGDQAKFFLDSKRLVARAALIKASPTRSLWSVFKYRNKKMVKKGRVLNLIITKKVSLTNDITKKIFKSNVFSGKEDKIPVSKKLKSKRTFSSRFLTQKPKGDFSAINDMQRPKRKKPIDYSNLKEIGKMSRFNIKTNYDNLKESDLERGFGKKQFKINKKSESKYSNLMEFSTIPPLNEKKIHKIYSKLEEI

pLDDT: mean 72.86, std 19.99, range [38.75, 98.56]